Protein AF-A0A420HTZ7-F1 (afdb_monomer)

Secondary structure (DSSP, 8-state):
--GGG---GGGS-------------------------------------TT--SS------------PPP----PPTT-EEEEEEESSHHHHHHHHHHHHGGGTEEEEEEEEESSS-SS--HHHHHTT-S-PEEEEEEEE-TTTS-HHHHHHHHHHHS--SSTTEETTEESGGG-EEEEESSHHHHHHHHHHHHHHHHHTSTT----EEEE----EEPPGGGTTHHHH-TTS---TT-S---PPP--

Mean predicted aligned error: 13.41 Å

pLDDT: mean 81.76, std 23.65, range [29.77, 98.94]

Nearest PDB structures (foldseek):
  7ot4-assembly1_A  TM=8.986E-01  e=1.376E-20  Escherichia coli
  1ff3-assembly3_C  TM=9.535E-01  e=1.164E-18  Escherichia coli
  1ff3-assembly2_B  TM=9.531E-01  e=3.165E-18  Escherichia coli
  2j89-assembly1_A  TM=8.781E-01  e=3.133E-19  Populus trichocarpa
  2gt3-assembly1_A  TM=8.812E-01  e=7.061E-19  Escherichia coli

Foldseek 3Di:
DVPLPDDDPPPPDDDDPDDDDDDDDDDDDDDDDDDDDDDDDDDDDDDDDPDPPPPDDPPPPPPPPPPPPPPDPPQPPQKDKWKWFAADVLLVQVQCCVPPVVQWWPDKFWFWFQFDDPQDASNRVVVLPGRIATMMMTIGRCVRDNLLNVLVQSLQFFDQQDAQDTAVRHHNNRHTEIADADPVSLVSNVVSQVLCCVQPVPVRGPYYYHHTDDIHTYDPCSTNVCVVVVVDDDRPRGDGHDGDDRD

Structure (mmCIF, N/CA/C/O backbone):
data_AF-A0A420HTZ7-F1
#
_entry.id   AF-A0A420HTZ7-F1
#
loop_
_atom_site.group_PDB
_atom_site.id
_atom_site.type_symbol
_atom_site.label_atom_id
_atom_site.label_alt_id
_atom_site.label_comp_id
_atom_site.label_asym_id
_atom_site.label_entity_id
_atom_site.label_seq_id
_atom_site.pdbx_PDB_ins_code
_atom_site.Cartn_x
_atom_site.Cartn_y
_atom_site.Cartn_z
_atom_site.occupancy
_atom_site.B_iso_or_equiv
_atom_site.auth_seq_id
_atom_site.auth_comp_id
_atom_site.auth_asym_id
_atom_site.auth_atom_id
_atom_site.pdbx_PDB_model_num
ATOM 1 N N . MET A 1 1 ? 14.961 9.181 -6.675 1.00 42.50 1 MET A N 1
ATOM 2 C CA . MET A 1 1 ? 15.914 8.908 -7.788 1.00 42.50 1 MET A CA 1
ATOM 3 C C . MET A 1 1 ? 17.030 7.899 -7.454 1.00 42.50 1 MET A C 1
ATOM 5 O O . MET A 1 1 ? 17.604 7.361 -8.390 1.00 42.50 1 MET A O 1
ATOM 9 N N . ARG A 1 2 ? 17.362 7.606 -6.177 1.00 50.12 2 ARG A N 1
ATOM 10 C CA . ARG A 1 2 ? 18.451 6.657 -5.834 1.00 50.12 2 ARG A CA 1
ATOM 11 C C . ARG A 1 2 ? 18.122 5.171 -6.085 1.00 50.12 2 ARG A C 1
ATOM 13 O O . ARG A 1 2 ? 19.035 4.431 -6.428 1.00 50.12 2 ARG A O 1
ATOM 20 N N . LEU A 1 3 ? 16.859 4.748 -5.974 1.00 59.38 3 LEU A N 1
ATOM 21 C CA . LEU A 1 3 ? 16.460 3.330 -6.098 1.00 59.38 3 LEU A CA 1
ATOM 22 C C . LEU A 1 3 ? 16.369 2.815 -7.533 1.00 59.38 3 LEU A C 1
ATOM 24 O O . LEU A 1 3 ? 16.742 1.681 -7.819 1.00 59.38 3 LEU A O 1
ATOM 28 N N . CYS A 1 4 ? 15.993 3.695 -8.456 1.00 63.53 4 CYS A N 1
ATOM 29 C CA . CYS A 1 4 ? 15.747 3.380 -9.863 1.00 63.53 4 CYS A CA 1
ATOM 30 C C . CYS A 1 4 ? 16.985 2.958 -10.678 1.00 63.53 4 CYS A C 1
ATOM 32 O O . CYS A 1 4 ? 16.879 2.704 -11.876 1.00 63.53 4 CYS A O 1
ATOM 34 N N . ASN A 1 5 ? 18.160 2.892 -10.043 1.00 56.97 5 ASN A N 1
ATOM 35 C CA . ASN A 1 5 ? 19.413 2.449 -10.652 1.00 56.97 5 ASN A CA 1
ATOM 36 C C . ASN A 1 5 ? 19.812 1.019 -10.260 1.00 56.97 5 ASN A C 1
ATOM 38 O O . ASN A 1 5 ? 20.862 0.551 -10.706 1.00 56.97 5 ASN A O 1
ATOM 42 N N . ILE A 1 6 ? 19.011 0.320 -9.447 1.00 61.78 6 ILE A N 1
ATOM 43 C CA . ILE A 1 6 ? 19.271 -1.081 -9.106 1.00 61.78 6 ILE A CA 1
ATOM 44 C C . ILE A 1 6 ? 19.035 -1.925 -10.363 1.00 61.78 6 ILE A C 1
ATOM 46 O O . ILE A 1 6 ? 17.909 -2.155 -10.796 1.00 61.78 6 ILE A O 1
ATOM 50 N N . LYS A 1 7 ? 20.140 -2.305 -11.014 1.00 52.25 7 LYS A N 1
ATOM 51 C CA . LYS A 1 7 ? 20.141 -3.215 -12.162 1.00 52.25 7 LYS A CA 1
ATOM 52 C C . LYS A 1 7 ? 19.872 -4.633 -11.674 1.00 52.25 7 LYS A C 1
ATOM 54 O O . LYS A 1 7 ? 20.325 -5.001 -10.594 1.00 52.25 7 LYS A O 1
ATOM 59 N N . ASN A 1 8 ? 19.223 -5.431 -12.522 1.00 54.84 8 ASN A N 1
ATOM 60 C CA . ASN A 1 8 ? 19.102 -6.872 -12.338 1.00 54.84 8 ASN A CA 1
ATOM 61 C C . ASN A 1 8 ? 20.489 -7.468 -11.991 1.00 54.84 8 ASN A C 1
ATOM 63 O O . ASN A 1 8 ? 21.385 -7.419 -12.846 1.00 54.84 8 ASN A O 1
ATOM 67 N N . PRO A 1 9 ? 20.695 -8.014 -10.779 1.00 51.62 9 PRO A N 1
ATOM 68 C CA . PRO A 1 9 ? 21.982 -8.573 -10.370 1.00 51.62 9 PRO A CA 1
ATOM 69 C C . PRO A 1 9 ? 22.398 -9.787 -11.219 1.00 51.62 9 PRO A C 1
ATOM 71 O O . PRO A 1 9 ? 23.581 -10.095 -11.298 1.00 51.62 9 PRO A O 1
ATOM 74 N N . ASN A 1 10 ? 21.465 -10.408 -11.950 1.00 47.38 10 ASN A N 1
ATOM 75 C CA . ASN A 1 10 ? 21.743 -11.505 -12.882 1.00 47.38 10 ASN A CA 1
ATOM 76 C C . ASN A 1 10 ? 22.170 -11.030 -14.289 1.00 47.38 10 ASN A C 1
ATOM 78 O O . ASN A 1 10 ? 22.344 -11.851 -15.185 1.00 47.38 10 ASN A O 1
ATOM 82 N N . SER A 1 11 ? 22.325 -9.718 -14.520 1.00 44.41 11 SER A N 1
ATOM 83 C CA . SER A 1 11 ? 22.719 -9.165 -15.832 1.00 44.41 11 SER A CA 1
ATOM 84 C C . SER A 1 11 ? 24.235 -9.041 -16.050 1.00 44.41 11 SER A C 1
ATOM 86 O O . SER A 1 11 ? 24.669 -8.750 -17.166 1.00 44.41 11 SER A O 1
ATOM 88 N N . SER A 1 12 ? 25.061 -9.288 -15.028 1.00 39.66 12 SER A N 1
ATOM 89 C CA . SER A 1 12 ? 26.508 -9.458 -15.199 1.00 39.66 12 SER A CA 1
ATOM 90 C C . SER A 1 12 ? 26.805 -10.916 -15.535 1.00 39.66 12 SER A C 1
ATOM 92 O O . SER A 1 12 ? 26.722 -11.783 -14.668 1.00 39.66 12 SER A O 1
ATOM 94 N N . GLY A 1 13 ? 27.120 -11.177 -16.806 1.00 49.16 13 GLY A N 1
ATOM 95 C CA . GLY A 1 13 ? 27.400 -12.512 -17.324 1.00 49.16 13 GLY A CA 1
ATOM 96 C C . GLY A 1 13 ? 28.400 -13.294 -16.470 1.00 49.16 13 GLY A C 1
ATOM 97 O O . GLY A 1 13 ? 29.525 -12.851 -16.228 1.00 49.16 13 GLY A O 1
ATOM 98 N N . HIS A 1 14 ? 27.994 -14.493 -16.067 1.00 29.77 14 HIS A N 1
ATOM 99 C CA . HIS A 1 14 ? 28.909 -15.529 -15.615 1.00 29.77 14 HIS A CA 1
ATOM 100 C C . HIS A 1 14 ? 28.517 -16.886 -16.215 1.00 29.77 14 HIS A C 1
ATOM 102 O O . HIS A 1 14 ? 27.372 -17.063 -16.635 1.00 29.77 14 HIS A O 1
ATOM 108 N N . PRO A 1 15 ? 29.506 -17.775 -16.404 1.00 34.16 15 PRO A N 1
ATOM 109 C CA . PRO A 1 15 ? 29.578 -18.674 -17.541 1.00 34.16 15 PRO A CA 1
ATOM 110 C C . PRO A 1 15 ? 28.600 -19.837 -17.422 1.00 34.16 15 PRO A C 1
ATOM 112 O O . PRO A 1 15 ? 28.374 -20.387 -16.347 1.00 34.16 15 PRO A O 1
ATOM 115 N N . THR A 1 16 ? 28.074 -20.237 -18.575 1.00 33.06 16 THR A N 1
ATOM 116 C CA . THR A 1 16 ? 27.375 -21.501 -18.786 1.00 33.06 16 THR A CA 1
ATOM 117 C C . THR A 1 16 ? 28.242 -22.659 -18.299 1.00 33.06 16 THR A C 1
ATOM 119 O O . THR A 1 16 ? 29.260 -22.983 -18.912 1.00 33.06 16 THR A O 1
ATOM 122 N N . ILE A 1 17 ? 27.835 -23.290 -17.200 1.00 35.12 17 ILE A N 1
ATOM 123 C CA . ILE A 1 17 ? 28.301 -24.626 -16.839 1.00 35.12 17 ILE A CA 1
ATOM 124 C C . ILE A 1 17 ? 27.394 -25.597 -17.593 1.00 35.12 17 ILE A C 1
ATOM 126 O O . ILE A 1 17 ? 26.271 -25.869 -17.172 1.00 35.12 17 ILE A O 1
ATOM 130 N N . GLU A 1 18 ? 27.869 -26.073 -18.741 1.00 35.97 18 GLU A N 1
ATOM 131 C CA . GLU A 1 18 ? 27.265 -27.218 -19.417 1.00 35.97 18 GLU A CA 1
ATOM 132 C C . GLU A 1 18 ? 27.645 -28.518 -18.691 1.00 35.97 18 GLU A C 1
ATOM 134 O O . GLU A 1 18 ? 28.829 -28.739 -18.414 1.00 35.97 18 GLU A O 1
ATOM 139 N N . PRO A 1 19 ? 26.690 -29.420 -18.412 1.00 35.31 19 PRO A N 1
ATOM 140 C CA . PRO A 1 19 ? 27.016 -30.777 -18.018 1.00 35.31 19 PRO A CA 1
ATOM 141 C C . PRO A 1 19 ? 27.392 -31.601 -19.257 1.00 35.31 19 PRO A C 1
ATOM 143 O O . PRO A 1 19 ? 26.564 -31.936 -20.104 1.00 35.31 19 PRO A O 1
ATOM 146 N N . SER A 1 20 ? 28.669 -31.962 -19.326 1.00 34.28 20 SER A N 1
ATOM 147 C CA . SER A 1 20 ? 29.239 -32.909 -20.275 1.00 34.28 20 SER A CA 1
ATOM 148 C C . SER A 1 20 ? 28.738 -34.332 -20.002 1.00 34.28 20 SER A C 1
ATOM 150 O O . SER A 1 20 ? 29.296 -35.067 -19.189 1.00 34.28 20 SER A O 1
ATOM 152 N N . PHE A 1 21 ? 27.709 -34.769 -20.729 1.00 35.31 21 PHE A N 1
ATOM 153 C CA . PHE A 1 21 ? 27.368 -36.189 -20.823 1.00 35.31 21 PHE A CA 1
ATOM 154 C C . PHE A 1 21 ? 27.976 -36.797 -22.085 1.00 35.31 21 PHE A C 1
ATOM 156 O O . PHE A 1 21 ? 27.477 -36.667 -23.199 1.00 35.31 21 PHE A O 1
ATOM 163 N N . THR A 1 22 ? 29.093 -37.489 -21.876 1.00 35.78 22 THR A N 1
ATOM 164 C CA . THR A 1 22 ? 29.657 -38.440 -22.831 1.00 35.78 22 THR A CA 1
ATOM 165 C C . THR A 1 22 ? 28.913 -39.759 -22.668 1.00 35.78 22 THR A C 1
ATOM 167 O O . THR A 1 22 ? 28.977 -40.361 -21.601 1.00 35.78 22 THR A O 1
ATOM 170 N N . THR A 1 23 ? 28.257 -40.262 -23.710 1.00 38.03 23 THR A N 1
ATOM 171 C CA . THR A 1 23 ? 28.217 -41.710 -23.957 1.00 38.03 23 THR A CA 1
ATOM 172 C C . THR A 1 23 ? 27.884 -42.010 -25.411 1.00 38.03 23 THR A C 1
ATOM 174 O O . THR A 1 23 ? 26.902 -41.571 -25.994 1.00 38.03 23 THR A O 1
ATOM 177 N N . ARG A 1 24 ? 28.812 -42.767 -25.978 1.00 37.22 24 ARG A N 1
ATOM 178 C CA . ARG A 1 24 ? 28.896 -43.312 -27.320 1.00 37.22 24 ARG A CA 1
ATOM 179 C C . ARG A 1 24 ? 28.034 -44.571 -27.376 1.00 37.22 24 ARG A C 1
ATOM 181 O O . ARG A 1 24 ? 28.309 -45.505 -26.629 1.00 37.22 24 ARG A O 1
ATOM 188 N N . SER A 1 25 ? 27.095 -44.659 -28.309 1.00 38.69 25 SER A N 1
ATOM 189 C CA . SER A 1 25 ? 26.607 -45.954 -28.783 1.00 38.69 25 SER A CA 1
ATOM 190 C C . SER A 1 25 ? 26.524 -45.951 -30.307 1.00 38.69 25 SER A C 1
ATOM 192 O O .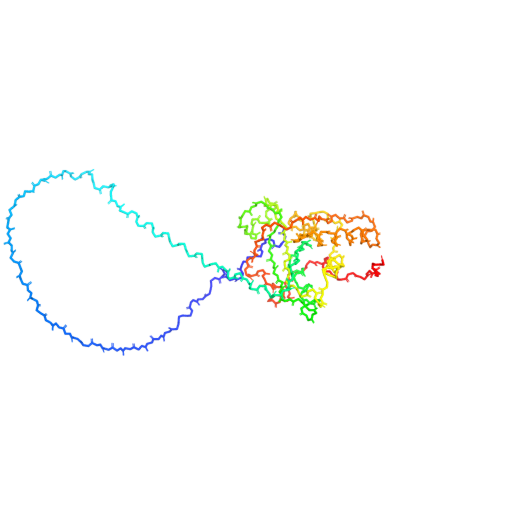 SER A 1 25 ? 25.854 -45.143 -30.940 1.00 38.69 25 SER A O 1
ATOM 194 N N . LYS A 1 26 ? 27.319 -46.856 -30.885 1.00 39.69 26 LYS A N 1
ATOM 195 C CA . LYS A 1 26 ? 27.213 -47.326 -32.263 1.00 39.69 26 LYS A CA 1
ATOM 196 C C . LYS A 1 26 ? 25.826 -47.932 -32.450 1.00 39.69 26 LYS A C 1
ATOM 198 O O . LYS A 1 26 ? 25.440 -48.758 -31.628 1.00 39.69 26 LYS A O 1
ATOM 203 N N . PHE A 1 27 ? 25.165 -47.631 -33.560 1.00 38.09 27 PHE A N 1
ATOM 204 C CA . PHE A 1 27 ? 24.262 -48.597 -34.169 1.00 38.09 27 PHE A CA 1
ATOM 205 C C . PHE A 1 27 ? 24.566 -48.708 -35.656 1.00 38.09 27 PHE A C 1
ATOM 207 O O . PHE A 1 27 ? 24.712 -47.717 -36.371 1.00 38.09 27 PHE A O 1
ATOM 214 N N . GLU A 1 28 ? 24.789 -49.953 -36.045 1.00 36.41 28 GLU A N 1
ATOM 215 C CA . GLU A 1 28 ? 25.211 -50.404 -37.354 1.00 36.41 28 GLU A CA 1
ATOM 216 C C . GLU A 1 28 ? 24.052 -50.361 -38.362 1.00 36.41 28 GLU A C 1
ATOM 218 O O . GLU A 1 28 ? 22.894 -50.576 -38.017 1.00 36.41 28 GLU A O 1
ATOM 223 N N . SER A 1 29 ? 24.431 -50.043 -39.603 1.00 37.19 29 SER A N 1
ATOM 224 C CA . SER A 1 29 ? 23.976 -50.584 -40.893 1.00 37.19 29 SER A CA 1
ATOM 225 C C . SER A 1 29 ? 22.589 -51.230 -40.997 1.00 37.19 29 SER A C 1
ATOM 227 O O . SER A 1 29 ? 22.343 -52.209 -40.317 1.00 37.19 29 SER A O 1
ATOM 229 N N . PHE A 1 30 ? 21.801 -50.831 -42.004 1.00 35.38 30 PHE A N 1
ATOM 230 C CA . PHE A 1 30 ? 21.172 -51.744 -42.979 1.00 35.38 30 PHE A CA 1
ATOM 231 C C . PHE A 1 30 ? 20.652 -50.925 -44.183 1.00 35.38 30 PHE A C 1
ATOM 233 O O . PHE A 1 30 ? 19.782 -50.071 -44.035 1.00 35.38 30 PHE A O 1
ATOM 240 N N . SER A 1 31 ? 21.207 -51.169 -45.376 1.00 44.66 31 SER A N 1
ATOM 241 C CA . SER A 1 31 ? 20.511 -50.954 -46.659 1.00 44.66 31 SER A CA 1
ATOM 242 C C . SER A 1 31 ? 19.674 -52.215 -46.953 1.00 44.66 31 SER A C 1
ATOM 244 O O . SER A 1 31 ? 19.957 -53.247 -46.330 1.00 44.66 31 SER A O 1
ATOM 246 N N . PRO A 1 32 ? 18.659 -52.197 -47.849 1.00 46.69 32 PRO A N 1
ATOM 247 C CA . PRO A 1 32 ? 18.974 -52.224 -49.285 1.00 46.69 32 PRO A CA 1
ATOM 248 C C . PRO A 1 32 ? 17.908 -51.661 -50.264 1.00 46.69 32 PRO A C 1
ATOM 250 O O . PRO A 1 32 ? 16.758 -51.420 -49.917 1.00 46.69 32 PRO A O 1
ATOM 253 N N . SER A 1 33 ? 18.348 -51.552 -51.525 1.00 35.44 33 SER A N 1
ATOM 254 C CA . SER A 1 33 ? 17.597 -51.701 -52.791 1.00 35.44 33 SER A CA 1
ATOM 255 C C . SER A 1 33 ? 16.509 -50.675 -53.138 1.00 35.44 33 SER A C 1
ATOM 257 O O . SER A 1 33 ? 15.428 -50.651 -52.568 1.00 35.44 33 SER A O 1
ATOM 259 N N . PHE A 1 34 ? 16.780 -49.752 -54.067 1.00 39.72 34 PHE A N 1
ATOM 260 C CA . PHE A 1 34 ? 16.636 -49.924 -55.529 1.00 39.72 34 PHE A CA 1
ATOM 261 C C . PHE A 1 34 ? 15.252 -50.422 -55.964 1.00 39.72 34 PHE A C 1
ATOM 263 O O . PHE A 1 34 ? 15.029 -51.622 -56.083 1.00 39.72 34 PHE A O 1
ATOM 270 N N . LEU A 1 35 ? 14.379 -49.478 -56.329 1.00 39.28 35 LEU A N 1
ATOM 271 C CA . LEU A 1 35 ? 13.410 -49.676 -57.401 1.00 39.28 35 LEU A CA 1
ATOM 272 C C . LEU A 1 35 ? 13.446 -48.471 -58.340 1.00 39.28 35 LEU A C 1
ATOM 274 O O . LEU A 1 35 ? 13.313 -47.313 -57.952 1.00 39.28 35 LEU A O 1
ATOM 278 N N . GLN A 1 36 ? 13.714 -48.817 -59.587 1.00 42.06 36 GLN A N 1
ATOM 279 C CA . GLN A 1 36 ? 13.929 -47.985 -60.750 1.00 42.06 36 GLN A CA 1
ATOM 280 C C . GLN A 1 36 ? 12.563 -47.789 -61.408 1.00 42.06 36 GLN A C 1
ATOM 282 O O . GLN A 1 36 ? 11.916 -48.774 -61.760 1.00 42.06 36 GLN A O 1
ATOM 287 N N . ILE A 1 37 ? 12.105 -46.544 -61.554 1.00 42.56 37 ILE A N 1
ATOM 288 C CA . ILE A 1 37 ? 10.948 -46.233 -62.397 1.00 42.56 37 ILE A CA 1
ATOM 289 C C . ILE A 1 37 ? 11.397 -45.282 -63.500 1.00 42.56 37 ILE A C 1
ATOM 291 O O . ILE A 1 37 ? 12.038 -44.257 -63.281 1.00 42.56 37 ILE A O 1
ATOM 295 N N . SER A 1 38 ? 11.084 -45.759 -64.693 1.00 42.16 38 SER A N 1
ATOM 296 C CA . SER A 1 38 ? 11.344 -45.296 -66.042 1.00 42.16 38 SER A CA 1
ATOM 297 C C . SER A 1 38 ? 11.067 -43.819 -66.304 1.00 42.16 38 SER A C 1
ATOM 299 O O . SER A 1 38 ? 10.005 -43.292 -65.974 1.00 42.16 38 SER A O 1
ATOM 301 N N . LEU A 1 39 ? 12.021 -43.227 -67.022 1.00 39.19 39 LEU A N 1
ATOM 302 C CA . LEU A 1 39 ? 11.902 -42.005 -67.806 1.00 39.19 39 LEU A CA 1
ATOM 303 C C . LEU A 1 39 ? 10.795 -42.147 -68.857 1.00 39.19 39 LEU A C 1
ATOM 305 O O . LEU A 1 39 ? 10.776 -43.123 -69.608 1.00 39.19 39 LEU A O 1
ATOM 309 N N . LEU A 1 40 ? 9.944 -41.129 -68.956 1.00 46.3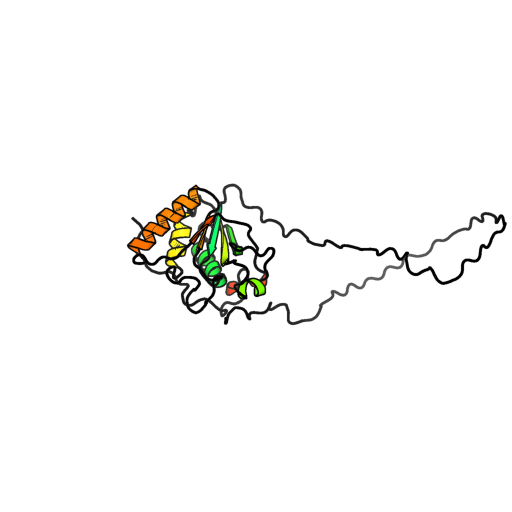8 40 LEU A N 1
ATOM 310 C CA . LEU A 1 40 ? 9.361 -40.722 -70.226 1.00 46.38 40 LEU A CA 1
ATOM 311 C C . LEU A 1 40 ? 9.592 -39.223 -70.391 1.00 46.38 40 LEU A C 1
ATOM 313 O O . LEU A 1 40 ? 9.172 -38.406 -69.571 1.00 46.38 40 LEU A O 1
ATOM 317 N N . ASP A 1 41 ? 10.330 -38.928 -71.453 1.00 40.22 41 ASP A N 1
ATOM 318 C CA . ASP A 1 41 ? 10.594 -37.620 -72.016 1.00 40.22 41 ASP A CA 1
ATOM 319 C C . ASP A 1 41 ? 9.296 -36.909 -72.430 1.00 40.22 41 ASP A C 1
ATOM 321 O O . ASP A 1 41 ? 8.330 -37.544 -72.852 1.00 40.22 41 ASP A O 1
ATOM 325 N N . ILE A 1 42 ? 9.323 -35.575 -72.411 1.00 46.53 42 ILE A N 1
ATOM 326 C CA . ILE A 1 42 ? 9.237 -34.718 -73.611 1.00 46.53 42 ILE A CA 1
ATOM 327 C C . ILE A 1 42 ? 8.916 -33.283 -73.162 1.00 46.53 42 ILE A C 1
ATOM 329 O O . ILE A 1 42 ? 7.835 -32.962 -72.682 1.00 46.53 42 ILE A O 1
ATOM 333 N N . SER A 1 43 ? 9.918 -32.430 -73.369 1.00 40.34 43 SER A N 1
ATOM 334 C CA . SER A 1 43 ? 9.812 -31.102 -73.975 1.00 40.34 43 SER A CA 1
ATOM 335 C C . SER A 1 43 ? 8.745 -30.136 -73.458 1.00 40.34 43 SER A C 1
ATOM 337 O O . SER A 1 43 ? 7.595 -30.171 -73.877 1.00 40.34 43 SER A O 1
ATOM 339 N N . THR A 1 44 ? 9.190 -29.116 -72.723 1.00 47.31 44 THR A N 1
ATOM 340 C CA . THR A 1 44 ? 9.160 -27.718 -73.204 1.00 47.31 44 THR A CA 1
ATOM 341 C C . THR A 1 44 ? 9.854 -26.801 -72.192 1.00 47.31 44 THR A C 1
ATOM 343 O O . THR A 1 44 ? 9.329 -26.472 -71.134 1.00 47.31 44 THR A O 1
ATOM 346 N N . ILE A 1 45 ? 11.078 -26.388 -72.532 1.00 50.41 45 ILE A N 1
ATOM 347 C CA . ILE A 1 45 ? 11.809 -25.319 -71.846 1.00 50.41 45 ILE A CA 1
ATOM 348 C C . ILE A 1 45 ? 11.238 -23.998 -72.362 1.00 50.41 45 ILE A C 1
ATOM 350 O O . ILE A 1 45 ? 11.606 -23.534 -73.439 1.00 50.41 45 ILE A O 1
ATOM 354 N N . THR A 1 46 ? 10.338 -23.379 -71.605 1.00 50.78 46 THR A N 1
ATOM 355 C CA . THR A 1 46 ? 10.067 -21.946 -71.748 1.00 50.78 46 THR A CA 1
ATOM 356 C C . THR A 1 46 ? 11.056 -21.186 -70.880 1.00 50.78 46 THR A C 1
ATOM 358 O O . THR A 1 46 ? 10.946 -21.156 -69.655 1.00 50.78 46 THR A O 1
ATOM 361 N N . MET A 1 47 ? 12.052 -20.598 -71.541 1.00 54.62 47 MET A N 1
ATOM 362 C CA . MET A 1 47 ? 12.959 -19.624 -70.951 1.00 54.62 47 MET A CA 1
ATOM 3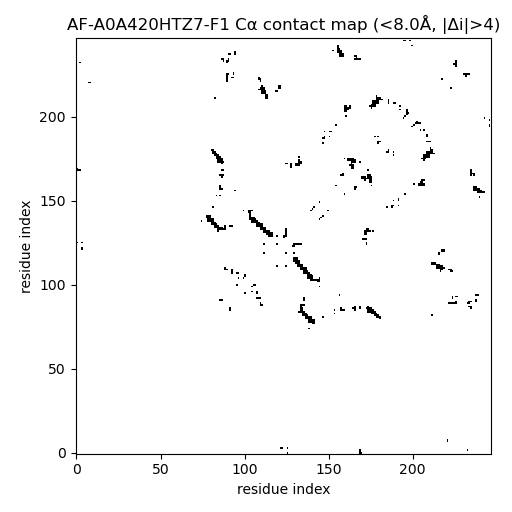63 C C . MET A 1 47 ? 12.170 -18.415 -70.445 1.00 54.62 47 MET A C 1
ATOM 365 O O . MET A 1 47 ? 11.496 -17.743 -71.224 1.00 54.62 47 MET A O 1
ATOM 369 N N . LEU A 1 48 ? 12.295 -18.118 -69.152 1.00 51.38 48 LEU A N 1
ATOM 370 C CA . LEU A 1 48 ? 11.896 -16.836 -68.583 1.00 51.38 48 LEU A CA 1
ATOM 371 C C . LEU A 1 48 ? 13.160 -16.048 -68.197 1.00 51.38 48 LEU A C 1
ATOM 373 O O . LEU A 1 48 ? 14.068 -16.619 -67.588 1.00 51.38 48 LEU A O 1
ATOM 377 N N . PRO A 1 49 ? 13.252 -14.756 -68.560 1.00 52.00 49 PRO A N 1
ATOM 378 C CA . PRO A 1 49 ? 14.413 -13.919 -68.275 1.00 52.00 49 PRO A CA 1
ATOM 379 C C . PRO A 1 49 ? 14.594 -13.676 -66.767 1.00 52.00 49 PRO A C 1
ATOM 381 O O . PRO A 1 49 ? 13.642 -13.413 -66.031 1.00 52.00 49 PRO A O 1
ATOM 384 N N . GLY A 1 50 ? 15.849 -13.754 -66.313 1.00 55.44 50 GLY A N 1
ATOM 385 C CA . GLY A 1 50 ? 16.272 -13.684 -64.912 1.00 55.44 50 GLY A CA 1
ATOM 386 C C . GLY A 1 50 ? 16.200 -12.291 -64.282 1.00 55.44 50 GLY A C 1
ATOM 387 O O . GLY A 1 50 ? 17.228 -11.744 -63.895 1.00 55.44 50 GLY A O 1
ATOM 388 N N . PHE A 1 51 ? 14.996 -11.727 -64.149 1.00 58.66 51 PHE A N 1
ATOM 389 C CA . PHE A 1 51 ? 14.798 -10.472 -63.408 1.00 58.66 51 PHE A CA 1
ATOM 390 C C . PHE A 1 51 ? 13.541 -10.418 -62.515 1.00 58.66 51 PHE A C 1
ATOM 392 O O . PHE A 1 51 ? 13.227 -9.372 -61.961 1.00 58.66 51 PHE A O 1
ATOM 399 N N . VAL A 1 52 ? 12.831 -11.533 -62.288 1.00 53.84 52 VAL A N 1
ATOM 400 C CA . VAL A 1 52 ? 11.679 -11.561 -61.353 1.00 53.84 52 VAL A CA 1
ATOM 401 C C . VAL A 1 52 ? 11.714 -12.789 -60.432 1.00 53.84 52 VAL A C 1
ATOM 403 O O . VAL A 1 52 ? 10.757 -13.545 -60.328 1.00 53.84 52 VAL A O 1
ATOM 406 N N . GLN A 1 53 ? 12.837 -13.010 -59.741 1.00 45.28 53 GLN A N 1
ATOM 407 C CA . GLN A 1 53 ? 12.959 -14.038 -58.686 1.00 45.28 53 GLN A CA 1
ATOM 408 C C . GLN A 1 53 ? 13.284 -13.452 -57.301 1.00 45.28 53 GLN A C 1
ATOM 410 O O . GLN A 1 53 ? 13.924 -14.093 -56.473 1.00 45.28 53 GLN A O 1
ATOM 415 N N . GLN A 1 54 ? 12.806 -12.239 -57.010 1.00 54.97 54 GLN A N 1
ATOM 416 C CA . GLN A 1 54 ? 12.994 -11.603 -55.698 1.00 54.97 54 GLN A CA 1
ATOM 417 C C . GLN A 1 54 ? 11.697 -11.256 -54.956 1.00 54.97 54 GLN A C 1
ATOM 419 O O . GLN A 1 54 ? 11.721 -10.438 -54.045 1.00 54.97 54 GLN A O 1
ATOM 424 N N . LEU A 1 55 ? 10.569 -11.896 -55.289 1.00 54.94 55 LEU A N 1
ATOM 425 C CA . LEU A 1 55 ? 9.279 -11.603 -54.642 1.00 54.94 55 LEU A CA 1
ATOM 426 C C . LEU A 1 55 ? 8.464 -12.826 -54.202 1.00 54.94 55 LEU A C 1
ATOM 428 O O . LEU A 1 55 ? 7.280 -12.697 -53.931 1.00 54.94 55 LEU A O 1
ATOM 432 N N . LEU A 1 56 ? 9.091 -13.996 -54.058 1.00 53.31 56 LEU A N 1
ATOM 433 C CA . LEU A 1 56 ? 8.474 -15.159 -53.404 1.00 53.31 56 LEU A CA 1
ATOM 434 C C . LEU A 1 56 ? 9.510 -15.909 -52.557 1.00 53.31 56 LEU A C 1
ATOM 436 O O . LEU A 1 56 ? 9.828 -17.070 -52.795 1.00 53.31 56 LEU A O 1
ATOM 440 N N . ARG A 1 57 ? 10.065 -15.226 -51.550 1.00 48.09 57 ARG A N 1
ATOM 441 C CA . ARG A 1 57 ? 10.590 -15.919 -50.369 1.00 48.09 57 ARG A CA 1
ATOM 442 C C . ARG A 1 57 ? 9.414 -16.099 -49.409 1.00 48.09 57 ARG A C 1
ATOM 444 O O . ARG A 1 57 ? 8.845 -15.080 -49.016 1.00 48.09 57 ARG A O 1
ATOM 451 N N . PRO A 1 58 ? 9.040 -17.326 -49.007 1.00 45.09 58 PRO A N 1
ATOM 452 C CA . PRO A 1 58 ? 8.156 -17.472 -47.867 1.00 45.09 58 PRO A CA 1
ATOM 453 C C . PRO A 1 58 ? 8.936 -16.930 -46.671 1.00 45.09 58 PRO A C 1
ATOM 455 O O . PRO A 1 58 ? 9.961 -17.484 -46.274 1.00 45.09 58 PRO A O 1
ATOM 458 N N . ILE A 1 59 ? 8.503 -15.791 -46.138 1.00 56.78 59 ILE A N 1
ATOM 459 C CA . ILE A 1 59 ? 8.927 -15.375 -44.809 1.00 56.78 59 ILE A CA 1
ATOM 460 C C . ILE A 1 59 ? 8.285 -16.407 -43.890 1.00 56.78 59 ILE A C 1
ATOM 462 O O . ILE A 1 59 ? 7.108 -16.305 -43.555 1.00 56.78 59 ILE A O 1
ATOM 466 N N . SER A 1 60 ? 9.034 -17.451 -43.542 1.00 51.56 60 SER A N 1
ATOM 467 C CA . SER A 1 60 ? 8.714 -18.291 -42.398 1.00 51.56 60 SER A CA 1
ATOM 468 C C . SER A 1 60 ? 8.815 -17.401 -41.165 1.00 51.56 60 SER A C 1
ATOM 470 O O . SER A 1 60 ? 9.847 -17.326 -40.505 1.00 51.56 60 SER A O 1
ATOM 472 N N . ALA A 1 61 ? 7.744 -16.660 -40.894 1.00 57.03 61 ALA A N 1
ATOM 473 C CA . ALA A 1 61 ? 7.526 -16.006 -39.626 1.00 57.03 61 ALA A CA 1
ATOM 474 C C . ALA A 1 61 ? 7.208 -17.112 -38.619 1.00 57.03 61 ALA A C 1
ATOM 476 O O . ALA A 1 61 ? 6.052 -17.393 -38.312 1.00 57.03 61 ALA A O 1
ATOM 477 N N . SER A 1 62 ? 8.252 -17.773 -38.124 1.00 52.84 62 SER A N 1
ATOM 478 C CA . SER A 1 62 ? 8.178 -18.466 -36.846 1.00 52.84 62 SER A CA 1
ATOM 479 C C . SER A 1 62 ? 8.029 -17.395 -35.773 1.00 52.84 62 SER A C 1
ATOM 481 O O . SER A 1 62 ? 8.993 -16.972 -35.141 1.00 52.84 62 SER A O 1
ATOM 483 N N . PHE A 1 63 ? 6.796 -16.924 -35.594 1.00 51.84 63 PHE A N 1
ATOM 484 C CA . PHE A 1 63 ? 6.364 -16.339 -34.339 1.00 51.84 63 PHE A CA 1
ATOM 485 C C . PHE A 1 63 ? 6.442 -17.452 -33.295 1.00 51.84 63 PHE A C 1
ATOM 487 O O . PHE A 1 63 ? 5.488 -18.188 -33.067 1.00 51.84 63 PHE A O 1
ATOM 494 N N . CYS A 1 64 ? 7.608 -17.609 -32.674 1.00 47.06 64 CYS A N 1
ATOM 495 C CA . CYS A 1 64 ? 7.694 -18.295 -31.398 1.00 47.06 64 CYS A CA 1
ATOM 496 C C . CYS A 1 64 ? 7.076 -17.362 -30.355 1.00 47.06 64 CYS A C 1
ATOM 498 O O . CYS A 1 64 ? 7.774 -16.593 -29.698 1.00 47.06 64 CYS A O 1
ATOM 500 N N . THR A 1 65 ? 5.752 -17.410 -30.208 1.00 47.56 65 THR A N 1
ATOM 501 C CA . THR A 1 65 ? 5.071 -16.948 -28.997 1.00 47.56 65 THR A CA 1
ATOM 502 C C . THR A 1 65 ? 5.432 -17.908 -27.868 1.00 47.56 65 THR A C 1
ATOM 504 O O . THR A 1 65 ? 4.664 -18.788 -27.497 1.00 47.56 65 THR A O 1
ATOM 507 N N . GLY A 1 66 ? 6.650 -17.770 -27.356 1.00 47.84 66 GLY A N 1
ATOM 508 C CA . GLY A 1 66 ? 7.112 -18.416 -26.137 1.00 47.84 66 GLY A CA 1
ATOM 509 C C . GLY A 1 66 ? 6.810 -17.539 -24.930 1.00 47.84 66 GLY A C 1
ATOM 510 O O . GLY A 1 66 ? 7.720 -17.209 -24.183 1.00 47.84 66 GLY A O 1
ATOM 511 N N . VAL A 1 67 ? 5.555 -17.117 -24.762 1.00 46.25 67 VAL A N 1
ATOM 512 C CA . VAL A 1 67 ? 5.091 -16.628 -23.461 1.00 46.25 67 VAL A CA 1
ATOM 513 C C . VAL A 1 67 ? 4.528 -17.852 -22.764 1.00 46.25 67 VAL A C 1
ATOM 515 O O . VAL A 1 67 ? 3.373 -18.220 -22.964 1.00 46.25 67 VAL A O 1
ATOM 518 N N . THR A 1 68 ? 5.365 -18.542 -21.994 1.00 42.97 68 THR A N 1
ATOM 519 C CA . THR A 1 68 ? 4.840 -19.434 -20.962 1.00 42.97 68 THR A CA 1
ATOM 520 C C . THR A 1 68 ? 4.014 -18.554 -20.029 1.00 42.97 68 THR A C 1
ATOM 522 O O . THR A 1 68 ? 4.589 -17.615 -19.471 1.00 42.97 68 THR A O 1
ATOM 525 N N . PRO A 1 69 ? 2.696 -18.775 -19.873 1.00 45.50 69 PRO A N 1
ATOM 526 C CA . PRO A 1 69 ? 1.954 -18.056 -18.857 1.00 45.50 69 PRO A CA 1
ATOM 527 C C . PRO A 1 69 ? 2.637 -18.372 -17.529 1.00 45.50 69 PRO A C 1
ATOM 529 O O . PRO A 1 69 ? 2.749 -19.540 -17.149 1.00 45.50 69 PRO A O 1
ATOM 532 N N . ILE A 1 70 ? 3.170 -17.338 -16.874 1.00 52.66 70 ILE A N 1
ATOM 533 C CA . ILE A 1 70 ? 3.629 -17.432 -15.491 1.00 52.66 70 ILE A CA 1
ATOM 534 C C . ILE A 1 70 ? 2.441 -18.018 -14.742 1.00 52.66 70 ILE A C 1
ATOM 536 O O . ILE A 1 70 ? 1.347 -17.454 -14.795 1.00 52.66 70 ILE A O 1
ATOM 540 N N . ALA A 1 71 ? 2.624 -19.211 -14.176 1.00 47.00 71 ALA A N 1
ATOM 541 C CA . ALA A 1 71 ? 1.550 -19.949 -13.540 1.00 47.00 71 ALA A CA 1
ATOM 542 C C . ALA A 1 71 ? 0.846 -19.017 -12.550 1.00 47.00 71 ALA A C 1
ATOM 544 O O . ALA A 1 71 ? 1.460 -18.563 -11.582 1.00 47.00 71 ALA A O 1
ATOM 545 N N . ALA A 1 72 ? -0.421 -18.697 -12.826 1.00 55.47 72 ALA A N 1
ATOM 546 C CA . ALA A 1 72 ? -1.263 -17.998 -11.877 1.00 55.47 72 ALA A CA 1
ATOM 547 C C . ALA A 1 72 ? -1.234 -18.827 -10.591 1.00 55.47 72 ALA A C 1
ATOM 549 O O . ALA A 1 72 ? -1.626 -19.997 -10.602 1.00 55.47 72 ALA A O 1
ATOM 550 N N . ILE A 1 73 ? -0.684 -18.258 -9.517 1.00 59.84 73 ILE A N 1
ATOM 551 C CA . ILE A 1 73 ? -0.649 -18.920 -8.215 1.00 59.84 73 ILE A CA 1
ATOM 552 C C . ILE A 1 73 ? -2.085 -19.323 -7.889 1.00 59.84 73 ILE A C 1
ATOM 554 O O . ILE A 1 73 ? -2.990 -18.487 -7.902 1.00 59.84 73 ILE A O 1
ATOM 558 N N . SER A 1 74 ? -2.299 -20.611 -7.629 1.00 75.31 74 SER A N 1
ATOM 559 C CA . SER A 1 74 ? -3.587 -21.105 -7.161 1.00 75.31 74 SER A CA 1
ATOM 560 C C . SER A 1 74 ? -3.840 -20.512 -5.778 1.00 75.31 74 SER A C 1
ATOM 562 O O . SER A 1 74 ? -3.242 -20.948 -4.793 1.00 75.31 74 SER A O 1
ATOM 564 N N . ILE A 1 75 ? -4.682 -19.482 -5.715 1.00 83.88 75 ILE A N 1
ATOM 565 C CA . ILE A 1 75 ? -5.129 -18.887 -4.456 1.00 83.88 75 ILE A CA 1
ATOM 566 C C . ILE A 1 75 ? -5.903 -19.974 -3.690 1.00 83.88 75 ILE A C 1
ATOM 568 O O . ILE A 1 75 ? -6.837 -20.540 -4.266 1.00 83.88 75 ILE A O 1
ATOM 572 N N . PRO A 1 76 ? -5.522 -20.307 -2.440 1.00 91.19 76 PRO A N 1
ATOM 573 C CA . PRO A 1 76 ? -6.243 -21.299 -1.648 1.00 91.19 76 PRO A CA 1
ATOM 574 C C . PRO A 1 76 ? -7.727 -20.943 -1.510 1.00 91.19 76 PRO A C 1
ATOM 576 O O . PRO A 1 76 ? -8.091 -19.767 -1.456 1.00 91.19 76 PRO A O 1
ATOM 579 N N . GLU A 1 77 ? -8.595 -21.951 -1.432 1.00 92.19 77 GLU A N 1
ATOM 580 C CA . GLU A 1 77 ? -10.033 -21.722 -1.271 1.00 92.19 77 GLU A CA 1
ATOM 581 C C . GLU A 1 77 ? -10.325 -20.928 0.012 1.00 92.19 77 GLU A C 1
ATOM 583 O O . GLU A 1 77 ? -9.826 -21.248 1.091 1.00 92.19 77 GLU A O 1
ATOM 588 N N . GLY A 1 78 ? -11.130 -19.871 -0.111 1.00 93.06 78 GLY A N 1
ATOM 589 C CA . GLY A 1 78 ? -11.466 -18.973 0.996 1.00 93.06 78 GLY A CA 1
ATOM 590 C C . GLY A 1 78 ? -10.401 -17.921 1.328 1.00 93.06 78 GLY A C 1
ATOM 591 O O . GLY A 1 78 ? -10.673 -17.054 2.156 1.00 93.06 78 GLY A O 1
ATOM 592 N N . ALA A 1 79 ? -9.229 -17.948 0.684 1.00 96.94 79 ALA A N 1
ATOM 593 C CA . ALA A 1 79 ? -8.238 -16.889 0.827 1.00 96.94 79 ALA A CA 1
ATOM 594 C C . ALA A 1 79 ? -8.678 -15.603 0.109 1.00 96.94 79 ALA A C 1
ATOM 596 O O . ALA A 1 79 ? -9.382 -15.633 -0.903 1.00 96.94 79 ALA A O 1
ATOM 597 N N . GLN A 1 80 ? -8.222 -14.464 0.622 1.00 97.69 80 GLN A N 1
ATOM 598 C CA . GLN A 1 80 ? -8.502 -13.140 0.074 1.00 97.69 80 GLN A CA 1
ATOM 599 C C . GLN A 1 80 ? -7.218 -12.443 -0.374 1.00 97.69 80 GLN A C 1
ATOM 601 O O . GLN A 1 80 ? -6.126 -12.735 0.119 1.00 97.69 80 GLN A O 1
ATOM 606 N N . LYS A 1 81 ? -7.359 -11.497 -1.309 1.00 98.19 81 LYS A N 1
ATOM 607 C CA . LYS A 1 81 ? -6.277 -10.602 -1.736 1.00 98.19 81 LYS A CA 1
ATOM 608 C C . LYS A 1 81 ? -6.420 -9.240 -1.079 1.00 98.19 81 LYS A C 1
ATOM 610 O O . LYS A 1 81 ? -7.529 -8.737 -0.973 1.00 98.19 81 LYS A O 1
ATOM 615 N N . ALA A 1 82 ? -5.308 -8.613 -0.721 1.00 98.56 82 ALA A N 1
ATOM 616 C CA . ALA A 1 82 ? -5.258 -7.191 -0.386 1.00 98.56 82 ALA A CA 1
ATOM 617 C C . ALA A 1 82 ? -4.095 -6.530 -1.127 1.00 98.56 82 ALA A C 1
ATOM 619 O O . ALA A 1 82 ? -3.088 -7.182 -1.409 1.00 98.56 82 ALA A O 1
ATOM 620 N N . THR A 1 83 ? -4.230 -5.257 -1.500 1.00 98.88 83 THR A N 1
ATOM 621 C CA . THR A 1 83 ? -3.197 -4.556 -2.271 1.00 98.88 83 THR A CA 1
ATOM 622 C C . THR A 1 83 ? -2.956 -3.151 -1.732 1.00 98.88 83 THR A C 1
ATOM 624 O O . THR A 1 83 ? -3.889 -2.365 -1.579 1.00 98.88 83 THR A O 1
ATOM 627 N N . PHE A 1 84 ? -1.692 -2.850 -1.440 1.00 98.88 84 PHE A N 1
ATOM 628 C CA . PHE A 1 84 ? -1.255 -1.640 -0.746 1.00 98.88 84 PHE A CA 1
ATOM 629 C C . PHE A 1 84 ? -0.056 -1.010 -1.457 1.00 98.88 84 PHE A C 1
ATOM 631 O O . PHE A 1 84 ? 0.878 -1.721 -1.812 1.00 98.88 84 PHE A O 1
ATOM 638 N N . ALA A 1 85 ? -0.036 0.311 -1.601 1.00 98.75 85 ALA A N 1
ATOM 639 C CA . ALA A 1 85 ? 1.123 1.093 -2.024 1.00 98.75 85 ALA A CA 1
ATOM 640 C C . ALA A 1 85 ? 1.527 2.046 -0.900 1.00 98.75 85 ALA A C 1
ATOM 642 O O . ALA A 1 85 ? 0.692 2.772 -0.369 1.00 98.75 85 ALA A O 1
ATOM 643 N N . ALA A 1 86 ? 2.795 2.012 -0.501 1.00 98.50 86 ALA A N 1
ATOM 644 C CA . ALA A 1 86 ? 3.274 2.726 0.684 1.00 98.50 86 ALA A CA 1
ATOM 645 C C . ALA A 1 86 ? 4.722 3.208 0.528 1.00 98.50 86 ALA A C 1
ATOM 647 O O . ALA A 1 86 ? 5.484 3.219 1.495 1.00 98.50 86 ALA A O 1
ATOM 648 N N . GLY A 1 87 ? 5.129 3.568 -0.689 1.00 97.50 87 GLY A N 1
ATOM 649 C CA . GLY A 1 87 ? 6.524 3.845 -1.030 1.00 97.50 87 GLY A CA 1
ATOM 650 C C . GLY A 1 87 ? 7.271 2.605 -1.514 1.00 97.50 87 GLY A C 1
ATOM 651 O O . GLY A 1 87 ? 6.655 1.699 -2.064 1.00 97.50 87 GLY A O 1
ATOM 652 N N . CYS A 1 88 ? 8.594 2.573 -1.305 1.00 97.31 88 CYS A N 1
ATOM 653 C CA . CYS A 1 88 ? 9.468 1.492 -1.777 1.00 97.31 88 CYS A CA 1
ATOM 654 C C . CYS A 1 88 ? 8.943 0.103 -1.380 1.00 97.31 88 CYS A C 1
ATOM 656 O O . CYS A 1 88 ? 8.989 -0.292 -0.211 1.00 97.31 88 CYS A O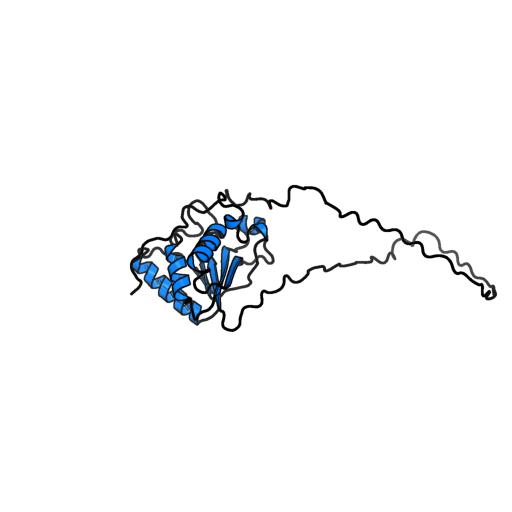 1
ATOM 658 N N . PHE A 1 89 ? 8.479 -0.671 -2.357 1.00 98.25 89 PHE A N 1
ATOM 659 C CA . PHE A 1 89 ? 7.793 -1.939 -2.101 1.00 98.25 89 PHE A CA 1
ATOM 660 C C . PHE A 1 89 ? 8.651 -3.030 -1.427 1.00 98.25 89 PHE A C 1
ATOM 662 O O . PHE A 1 89 ? 8.092 -3.966 -0.859 1.00 98.25 89 PHE A O 1
ATOM 669 N N . TRP A 1 90 ? 9.987 -2.904 -1.398 1.00 98.00 90 TRP A N 1
ATOM 670 C CA . TRP A 1 90 ? 10.873 -3.868 -0.733 1.00 98.00 90 TRP A CA 1
ATOM 671 C C . TRP A 1 90 ? 10.704 -3.835 0.781 1.00 98.00 90 TRP A C 1
ATOM 673 O O . TRP A 1 90 ? 10.582 -4.887 1.408 1.00 98.00 90 TRP A O 1
ATOM 683 N N . GLY A 1 91 ? 10.661 -2.631 1.361 1.00 97.31 91 GLY A N 1
ATOM 684 C CA . GLY A 1 91 ? 10.398 -2.450 2.788 1.00 97.31 91 GLY A CA 1
ATOM 685 C C . GLY A 1 91 ? 8.975 -2.877 3.138 1.00 97.31 91 GLY A C 1
ATOM 686 O O . GLY A 1 91 ? 8.765 -3.600 4.109 1.00 97.31 91 GLY A O 1
ATOM 687 N N . VAL A 1 92 ? 8.005 -2.537 2.284 1.00 98.38 92 VAL A N 1
ATOM 688 C CA . VAL A 1 92 ? 6.598 -2.924 2.465 1.00 98.38 92 VAL A CA 1
ATOM 689 C C . VAL A 1 92 ? 6.444 -4.449 2.497 1.00 98.38 92 VAL A C 1
ATOM 691 O O . VAL A 1 92 ? 5.891 -4.989 3.455 1.00 98.38 92 VAL A O 1
ATOM 694 N N . GLU A 1 93 ? 6.985 -5.167 1.507 1.00 98.62 93 GLU A N 1
ATOM 695 C CA . GLU A 1 93 ? 6.975 -6.635 1.483 1.00 98.62 93 GLU A CA 1
ATOM 696 C C . GLU A 1 93 ? 7.659 -7.219 2.722 1.00 98.62 93 GLU A C 1
ATOM 698 O O . GLU A 1 93 ? 7.103 -8.098 3.384 1.00 98.62 93 GLU A O 1
ATOM 703 N N . HIS A 1 94 ? 8.849 -6.717 3.061 1.00 97.88 94 HIS A N 1
ATOM 704 C CA . HIS A 1 94 ? 9.619 -7.205 4.197 1.00 97.88 94 HIS A CA 1
ATOM 705 C C . HIS A 1 94 ? 8.850 -7.055 5.518 1.00 97.88 94 HIS A C 1
ATOM 707 O O . HIS A 1 94 ? 8.762 -8.006 6.299 1.00 97.88 94 HIS A O 1
ATOM 713 N N . MET A 1 95 ? 8.225 -5.897 5.745 1.00 98.12 95 MET A N 1
ATOM 714 C CA . MET A 1 95 ? 7.437 -5.627 6.945 1.00 98.12 95 MET A CA 1
ATOM 715 C C . MET A 1 95 ? 6.179 -6.496 7.032 1.00 98.12 95 MET A C 1
ATOM 717 O O . MET A 1 95 ? 5.928 -7.075 8.090 1.00 98.12 95 MET A O 1
ATOM 721 N N . PHE A 1 96 ? 5.421 -6.644 5.939 1.00 98.50 96 PHE A N 1
ATOM 722 C CA . PHE A 1 96 ? 4.229 -7.502 5.920 1.00 98.50 96 PHE A CA 1
ATOM 723 C C . PHE A 1 96 ? 4.576 -8.976 6.126 1.00 98.50 96 PHE A C 1
ATOM 725 O O . PHE A 1 96 ? 3.908 -9.660 6.901 1.00 98.50 96 PHE A O 1
ATOM 732 N N . ARG A 1 97 ? 5.640 -9.475 5.484 1.00 97.94 97 ARG A N 1
ATOM 733 C CA . ARG A 1 97 ? 6.104 -10.851 5.703 1.00 97.94 97 ARG A CA 1
ATOM 734 C C . ARG A 1 97 ? 6.529 -11.057 7.154 1.00 97.94 97 ARG A C 1
ATOM 736 O O . ARG A 1 97 ? 6.114 -12.034 7.768 1.00 97.94 97 ARG A O 1
ATOM 743 N N . ARG A 1 98 ? 7.312 -10.141 7.728 1.00 97.00 98 ARG A N 1
ATOM 744 C CA . ARG A 1 98 ? 7.755 -10.248 9.125 1.00 97.00 98 ARG A CA 1
ATOM 745 C C . ARG A 1 98 ? 6.579 -10.264 10.103 1.00 97.00 98 ARG A C 1
ATOM 747 O O . ARG A 1 98 ? 6.610 -11.024 11.064 1.00 97.00 98 ARG A O 1
ATOM 754 N N . GLU A 1 99 ? 5.561 -9.444 9.856 1.00 97.94 99 GLU A N 1
ATOM 755 C CA . GLU A 1 99 ? 4.414 -9.322 10.755 1.00 97.94 99 GLU A CA 1
ATOM 756 C C . GLU A 1 99 ? 3.408 -10.472 10.604 1.00 97.94 99 GLU A C 1
ATOM 758 O O . GLU A 1 99 ? 2.942 -11.007 11.611 1.00 97.94 99 GLU A O 1
ATOM 763 N N . PHE A 1 100 ? 3.079 -10.871 9.370 1.00 98.06 100 PHE A N 1
ATOM 764 C CA . PHE A 1 100 ? 1.904 -11.705 9.096 1.00 98.06 100 PHE A CA 1
ATOM 765 C C . PHE A 1 100 ? 2.196 -13.099 8.526 1.00 98.06 100 PHE A C 1
ATOM 767 O O . PHE A 1 100 ? 1.288 -13.929 8.529 1.00 98.06 100 PHE A O 1
ATOM 774 N N . MET A 1 101 ? 3.427 -13.417 8.093 1.00 95.00 101 MET A N 1
ATOM 775 C CA . MET A 1 101 ? 3.747 -14.740 7.513 1.00 95.00 101 MET A CA 1
ATOM 776 C C . MET A 1 101 ? 3.373 -15.900 8.442 1.00 95.00 101 MET A C 1
ATOM 778 O O . MET A 1 101 ? 2.815 -16.898 8.006 1.00 95.00 101 MET A O 1
ATOM 782 N N . ALA A 1 102 ? 3.617 -15.751 9.745 1.00 95.69 102 ALA A N 1
ATOM 783 C CA . ALA A 1 102 ? 3.261 -16.755 10.749 1.00 95.69 102 ALA A CA 1
ATOM 784 C C . ALA A 1 102 ? 1.838 -16.584 11.328 1.00 95.69 102 ALA A C 1
ATOM 786 O O . ALA A 1 102 ? 1.481 -17.283 12.272 1.00 95.69 102 ALA A O 1
ATOM 787 N N . LYS A 1 103 ? 1.040 -15.639 10.807 1.00 96.06 103 LYS A N 1
ATOM 788 C CA . LYS A 1 103 ? -0.277 -15.245 11.347 1.00 96.06 103 LYS A CA 1
ATOM 789 C C . LYS A 1 103 ? -1.429 -15.386 10.343 1.00 96.06 103 LYS A C 1
ATOM 791 O O . LYS A 1 103 ? -2.512 -14.881 10.606 1.00 96.06 103 LYS A O 1
ATOM 796 N N . GLY A 1 104 ? -1.209 -16.046 9.204 1.00 95.88 104 GLY A N 1
ATOM 797 C CA . GLY A 1 104 ? -2.254 -16.279 8.196 1.00 95.88 104 GLY A CA 1
ATOM 798 C C . GLY A 1 104 ? -2.000 -15.654 6.825 1.00 95.88 104 GLY A C 1
ATOM 799 O O . GLY A 1 104 ? -2.883 -15.700 5.974 1.00 95.88 104 GLY A O 1
ATOM 800 N N . LEU A 1 105 ? -0.817 -15.084 6.580 1.00 96.88 105 LEU A N 1
ATOM 801 C CA . LEU A 1 105 ? -0.401 -14.685 5.235 1.00 96.88 105 LEU A CA 1
ATOM 802 C C . LEU A 1 105 ? 0.092 -15.911 4.452 1.00 96.88 105 LEU A C 1
ATOM 804 O O . LEU A 1 105 ? 1.025 -16.581 4.889 1.00 96.88 105 LEU A O 1
ATOM 808 N N . TYR A 1 106 ? -0.495 -16.179 3.288 1.00 96.62 106 TYR A N 1
ATOM 809 C CA . TYR A 1 106 ? -0.041 -17.235 2.380 1.00 96.62 106 TYR A CA 1
ATOM 810 C C . TYR A 1 106 ? 1.048 -16.748 1.431 1.00 96.62 106 TYR A C 1
ATOM 812 O O . TYR A 1 106 ? 2.033 -17.449 1.207 1.00 96.62 106 TYR A O 1
ATOM 820 N N . ASP A 1 107 ? 0.878 -15.548 0.874 1.00 95.88 107 ASP A N 1
ATOM 821 C CA . ASP A 1 107 ? 1.850 -14.966 -0.043 1.00 95.88 107 ASP A CA 1
ATOM 822 C C . ASP A 1 107 ? 1.864 -13.434 0.021 1.00 95.88 107 ASP A C 1
ATOM 824 O O . ASP A 1 107 ? 0.932 -12.790 0.504 1.00 95.88 107 ASP A O 1
ATOM 828 N N . ALA A 1 108 ? 2.958 -12.863 -0.466 1.00 97.44 108 ALA A N 1
ATOM 829 C CA . ALA A 1 108 ? 3.216 -11.440 -0.596 1.00 97.44 108 ALA A CA 1
ATOM 830 C C . ALA A 1 108 ? 4.048 -11.235 -1.864 1.00 97.44 108 ALA A C 1
ATOM 832 O O . ALA A 1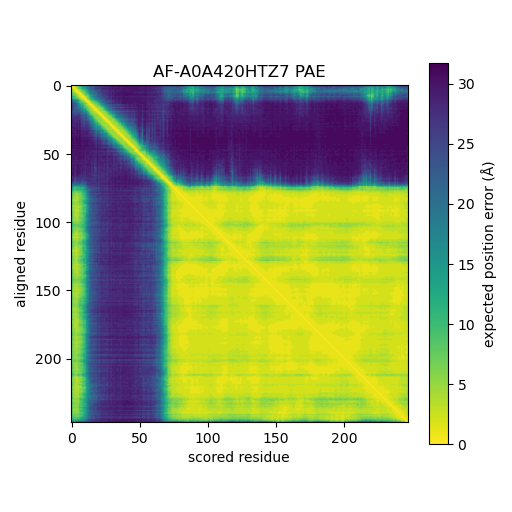 108 ? 5.098 -11.855 -1.997 1.00 97.44 108 ALA A O 1
ATOM 833 N N . ARG A 1 109 ? 3.610 -10.392 -2.793 1.00 98.00 109 ARG A N 1
ATOM 834 C CA . ARG A 1 109 ? 4.330 -10.111 -4.040 1.00 98.00 109 ARG A CA 1
ATOM 835 C C . ARG A 1 109 ? 4.363 -8.627 -4.318 1.00 98.00 109 ARG A C 1
ATOM 837 O O . ARG A 1 109 ? 3.374 -7.928 -4.109 1.00 98.00 109 ARG A O 1
ATOM 844 N N . VAL A 1 110 ? 5.506 -8.159 -4.795 1.00 98.75 110 VAL A N 1
ATOM 845 C CA . VAL A 1 110 ? 5.687 -6.763 -5.185 1.00 98.75 110 VAL A CA 1
ATOM 846 C C . VAL A 1 110 ? 5.397 -6.575 -6.668 1.00 98.75 110 VAL A C 1
ATOM 848 O O . VAL A 1 110 ? 5.632 -7.474 -7.477 1.00 98.75 110 VAL A O 1
ATOM 851 N N . GLY A 1 111 ? 4.864 -5.415 -7.027 1.00 98.50 111 GLY A N 1
ATOM 852 C CA . GLY A 1 111 ? 4.407 -5.147 -8.383 1.00 98.50 111 GLY A CA 1
ATOM 853 C C . GLY A 1 111 ? 3.919 -3.726 -8.588 1.00 98.50 111 GLY A C 1
ATOM 854 O O . GLY A 1 111 ? 4.199 -2.830 -7.787 1.00 98.50 111 GLY A O 1
ATOM 855 N N . TYR A 1 112 ? 3.205 -3.542 -9.692 1.00 98.56 112 TYR A N 1
ATOM 856 C CA . TYR A 1 112 ? 2.761 -2.253 -10.202 1.00 98.56 112 TYR A CA 1
ATOM 857 C C . TY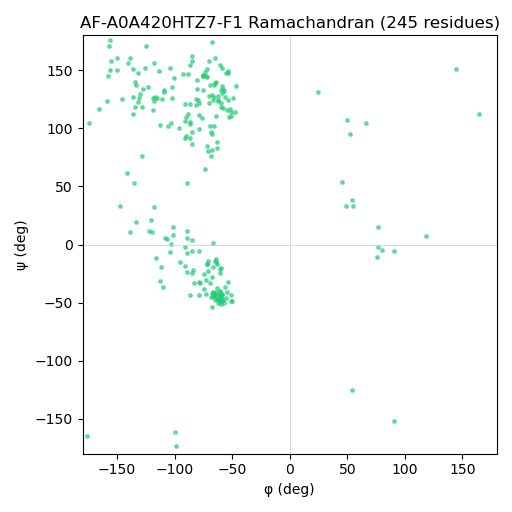R A 1 112 ? 1.256 -2.272 -10.464 1.00 98.56 112 TYR A C 1
ATOM 859 O O . TYR A 1 112 ? 0.727 -3.214 -11.060 1.00 98.56 112 TYR A O 1
ATOM 867 N N . ILE A 1 113 ? 0.563 -1.229 -10.013 1.00 98.62 113 ILE A N 1
ATOM 868 C CA . ILE A 1 113 ? -0.889 -1.087 -10.176 1.00 98.62 113 ILE A CA 1
ATOM 869 C C . ILE A 1 113 ? -1.310 0.386 -10.140 1.00 98.62 113 ILE A C 1
ATOM 871 O O . ILE A 1 113 ? -0.615 1.246 -9.596 1.00 98.62 113 ILE A O 1
ATOM 875 N N . GLY A 1 114 ? -2.480 0.678 -10.708 1.00 97.44 114 GLY A N 1
ATOM 876 C CA . GLY A 1 114 ? -3.131 1.988 -10.629 1.00 97.44 114 GLY A CA 1
ATOM 877 C C . GLY A 1 114 ? -2.769 2.954 -11.758 1.00 97.44 114 GLY A C 1
ATOM 878 O O . GLY A 1 114 ? -3.375 4.016 -11.838 1.00 97.44 114 GLY A O 1
ATOM 879 N N . GLY A 1 115 ? -1.828 2.585 -12.627 1.00 96.62 115 GLY A N 1
ATOM 880 C CA . GLY A 1 115 ? -1.472 3.317 -13.840 1.00 96.62 115 GLY A CA 1
ATOM 881 C C . GLY A 1 115 ? -2.110 2.762 -15.109 1.00 96.62 115 GLY A C 1
ATOM 882 O O . GLY A 1 115 ? -2.927 1.841 -15.067 1.00 96.62 115 GLY A O 1
ATOM 883 N N . ASP A 1 116 ? -1.690 3.319 -16.244 1.00 95.19 116 ASP A N 1
ATOM 884 C CA . ASP A 1 116 ? -2.273 3.030 -17.560 1.00 95.19 116 ASP A CA 1
ATOM 885 C C . ASP A 1 116 ? -1.327 2.258 -18.492 1.00 95.19 116 ASP A C 1
ATOM 887 O O . ASP A 1 116 ? -1.777 1.635 -19.455 1.00 95.19 116 ASP A O 1
ATOM 891 N N . LEU A 1 117 ? -0.013 2.266 -18.226 1.00 96.12 117 LEU A N 1
ATOM 892 C CA . LEU A 1 117 ? 0.938 1.514 -19.048 1.00 96.12 117 LEU A CA 1
ATOM 893 C C . LEU A 1 117 ? 0.751 0.007 -18.830 1.00 96.12 117 LEU A C 1
ATOM 895 O O . LEU A 1 117 ? 0.926 -0.482 -17.716 1.00 96.12 117 LEU A O 1
ATOM 899 N N . GLN A 1 118 ? 0.461 -0.736 -19.895 1.00 96.69 118 GLN A N 1
ATOM 900 C CA . GLN A 1 118 ? 0.419 -2.198 -19.845 1.00 96.69 118 GLN A CA 1
ATOM 901 C C . GLN A 1 118 ? 1.827 -2.797 -19.813 1.00 96.69 118 GLN A C 1
ATOM 903 O O . GLN A 1 118 ? 2.740 -2.273 -20.454 1.00 96.69 118 GLN A O 1
ATOM 908 N N . ASN A 1 119 ? 1.984 -3.912 -19.098 1.00 94.81 119 ASN A N 1
ATOM 909 C CA . ASN A 1 119 ? 3.246 -4.629 -18.914 1.00 94.81 119 ASN A CA 1
ATOM 910 C C . ASN A 1 119 ? 4.436 -3.698 -18.577 1.00 94.81 119 ASN A C 1
ATOM 912 O O . ASN A 1 119 ? 5.439 -3.677 -19.301 1.00 94.81 119 ASN A O 1
ATOM 916 N N . PRO A 1 120 ? 4.314 -2.858 -17.530 1.00 96.56 120 PRO A N 1
ATOM 917 C CA . PRO A 1 120 ? 5.335 -1.886 -17.185 1.00 96.56 120 PRO A CA 1
ATOM 918 C C . PRO A 1 120 ? 6.590 -2.591 -16.644 1.00 96.56 120 PRO A C 1
ATOM 920 O O . PRO A 1 120 ? 6.505 -3.492 -15.818 1.00 96.56 120 PRO A O 1
ATOM 923 N N . SER A 1 121 ? 7.769 -2.139 -17.076 1.00 96.06 121 SER A N 1
ATOM 924 C CA . SER A 1 121 ? 9.041 -2.520 -16.436 1.00 96.06 121 SER A CA 1
ATOM 925 C C . SER A 1 121 ? 9.343 -1.611 -15.250 1.00 96.06 121 SER A C 1
ATOM 927 O O . SER A 1 121 ? 8.916 -0.450 -15.247 1.00 96.06 121 SER A O 1
ATOM 929 N N . TYR A 1 122 ? 10.182 -2.063 -14.313 1.00 95.19 122 TYR A N 1
ATOM 930 C CA . TYR A 1 122 ? 10.632 -1.226 -13.196 1.00 95.19 122 TYR A CA 1
ATOM 931 C C . TYR A 1 122 ? 11.176 0.127 -13.662 1.00 95.19 122 TYR A C 1
ATOM 933 O O . TYR A 1 122 ? 10.824 1.181 -13.135 1.00 95.19 122 TYR A O 1
ATOM 941 N N . ARG A 1 123 ? 11.989 0.119 -14.728 1.00 93.88 123 ARG A N 1
ATOM 942 C CA . ARG A 1 123 ? 12.555 1.338 -15.321 1.00 93.88 123 ARG A CA 1
ATOM 943 C C . ARG A 1 123 ? 11.472 2.293 -15.820 1.00 93.88 123 ARG A C 1
ATOM 945 O O . ARG A 1 123 ? 11.617 3.503 -15.652 1.00 93.88 123 ARG A O 1
ATOM 952 N N . ALA A 1 124 ? 10.424 1.765 -16.450 1.00 94.56 124 ALA A N 1
ATOM 953 C CA . ALA A 1 124 ? 9.310 2.577 -16.917 1.00 94.56 124 ALA A CA 1
ATOM 954 C C . ALA A 1 124 ? 8.570 3.198 -15.728 1.00 94.56 124 ALA A C 1
ATOM 956 O O . ALA A 1 124 ? 8.380 4.411 -15.712 1.00 94.56 124 ALA A O 1
ATOM 957 N N . VAL A 1 125 ? 8.239 2.418 -14.696 1.00 95.94 125 VAL A N 1
ATOM 958 C CA . VAL A 1 125 ? 7.570 2.928 -13.483 1.00 95.94 125 VAL A CA 1
ATOM 959 C C . VAL A 1 125 ? 8.404 4.010 -12.801 1.00 95.94 125 VAL A C 1
ATOM 961 O O . VAL A 1 125 ? 7.898 5.086 -12.494 1.00 95.94 125 VAL A O 1
ATOM 964 N N . CYS A 1 126 ? 9.712 3.791 -12.697 1.00 92.44 126 CYS A N 1
ATOM 965 C CA . CYS A 1 126 ? 10.672 4.744 -12.154 1.00 92.44 126 CYS A CA 1
ATOM 966 C C . CYS A 1 126 ? 10.748 6.093 -12.882 1.00 92.44 126 CYS A C 1
ATOM 968 O O . CYS A 1 126 ? 11.232 7.064 -12.298 1.00 92.44 126 CYS A O 1
ATOM 970 N N . SER A 1 127 ? 10.286 6.176 -14.134 1.00 92.12 127 SER A N 1
ATOM 971 C CA . SER A 1 127 ? 10.186 7.452 -14.854 1.00 92.12 127 SER A CA 1
ATOM 972 C C . SER A 1 127 ? 9.065 8.358 -14.329 1.00 92.12 127 SER A C 1
ATOM 974 O O . SER A 1 127 ? 9.055 9.545 -14.648 1.00 92.12 127 SER A O 1
ATOM 976 N N . GLY A 1 128 ? 8.109 7.808 -13.569 1.00 92.12 128 GLY A N 1
ATOM 977 C CA . GLY A 1 128 ? 6.908 8.506 -13.103 1.00 92.12 128 GLY A CA 1
ATOM 978 C C . GLY A 1 128 ? 5.820 8.691 -14.170 1.00 92.12 128 GLY A C 1
ATOM 979 O O . GLY A 1 128 ? 4.748 9.199 -13.866 1.00 92.12 128 GLY A O 1
ATOM 980 N N . GLN A 1 129 ? 6.052 8.263 -15.417 1.00 93.12 129 GLN A N 1
ATOM 981 C CA . GLN A 1 129 ? 5.148 8.526 -16.550 1.00 93.12 129 GLN A CA 1
ATOM 982 C C . GLN A 1 129 ? 4.081 7.444 -16.765 1.00 93.12 129 GLN A C 1
ATOM 984 O O . GLN A 1 129 ? 3.261 7.555 -17.669 1.00 93.12 129 GLN A O 1
ATOM 989 N N . THR A 1 130 ? 4.094 6.376 -15.965 1.00 96.12 130 THR A N 1
ATOM 990 C CA . THR A 1 130 ? 3.197 5.220 -16.162 1.00 96.12 130 THR A CA 1
ATOM 991 C C . THR A 1 130 ? 1.877 5.327 -15.400 1.00 96.12 130 THR A C 1
ATOM 993 O O . THR A 1 130 ? 0.946 4.583 -15.700 1.00 96.12 130 THR A O 1
ATOM 996 N N . GLY A 1 131 ? 1.819 6.200 -14.387 1.00 96.12 131 GLY A N 1
ATOM 997 C CA . GLY A 1 131 ? 0.725 6.291 -13.411 1.00 96.12 131 GLY A CA 1
ATOM 998 C C . GLY A 1 131 ? 0.725 5.190 -12.337 1.00 96.12 131 GLY A C 1
ATOM 999 O O . GLY A 1 131 ? -0.006 5.284 -11.348 1.00 96.12 131 GLY A O 1
ATOM 1000 N N . HIS A 1 132 ? 1.547 4.145 -12.488 1.00 98.25 132 HIS A N 1
ATOM 1001 C CA . HIS A 1 132 ? 1.574 3.035 -11.535 1.00 98.25 132 HIS A CA 1
ATOM 1002 C C . HIS A 1 132 ? 2.217 3.436 -10.213 1.00 98.25 132 HIS A C 1
ATOM 1004 O O . HIS A 1 132 ? 3.181 4.199 -10.188 1.00 98.25 132 HIS A O 1
ATOM 1010 N N . ALA A 1 133 ? 1.682 2.892 -9.124 1.00 98.44 133 ALA A N 1
ATOM 1011 C CA . ALA A 1 133 ? 2.346 2.837 -7.831 1.00 98.44 133 ALA A CA 1
ATOM 1012 C C . ALA A 1 133 ? 3.196 1.566 -7.723 1.00 98.44 133 ALA A C 1
ATOM 1014 O O . ALA A 1 133 ? 2.798 0.513 -8.225 1.00 98.44 133 ALA A O 1
ATOM 1015 N N . GLU A 1 134 ? 4.322 1.649 -7.017 1.00 98.56 134 GLU A N 1
ATOM 1016 C CA . GLU A 1 134 ? 4.944 0.480 -6.404 1.00 98.56 134 GLU A CA 1
ATOM 1017 C C . GLU A 1 134 ? 4.023 -0.036 -5.298 1.00 98.56 134 GLU A C 1
ATOM 1019 O O . GLU A 1 134 ? 3.640 0.698 -4.383 1.00 98.56 134 GLU A O 1
ATOM 1024 N N . ALA A 1 135 ? 3.649 -1.306 -5.393 1.00 98.75 135 ALA A N 1
ATOM 1025 C CA . ALA A 1 135 ? 2.651 -1.893 -4.522 1.00 98.75 135 ALA A CA 1
ATOM 1026 C C . ALA A 1 135 ? 3.030 -3.305 -4.076 1.00 98.75 135 ALA A C 1
ATOM 1028 O O . ALA A 1 135 ? 3.846 -3.997 -4.686 1.00 98.75 135 ALA A O 1
ATOM 1029 N N . LEU A 1 136 ? 2.388 -3.723 -2.994 1.00 98.88 136 LEU A N 1
ATOM 1030 C CA . LEU A 1 136 ? 2.393 -5.060 -2.438 1.00 98.88 136 LEU A CA 1
ATOM 1031 C C . LEU A 1 136 ? 0.999 -5.662 -2.628 1.00 98.88 136 LEU A C 1
ATOM 1033 O O . LEU A 1 136 ? 0.019 -5.096 -2.144 1.00 98.88 136 LEU A O 1
ATOM 1037 N N . GLN A 1 137 ? 0.914 -6.830 -3.256 1.00 98.69 137 GLN A N 1
ATOM 1038 C CA . GLN A 1 137 ? -0.264 -7.687 -3.213 1.00 98.69 137 GLN A CA 1
ATOM 1039 C C . GLN A 1 137 ? -0.013 -8.839 -2.244 1.00 98.69 137 GLN A C 1
ATOM 1041 O O . GLN A 1 137 ? 0.973 -9.562 -2.365 1.00 98.69 137 GLN A O 1
ATOM 1046 N N . VAL A 1 138 ? -0.911 -9.022 -1.284 1.00 98.44 138 VAL A N 1
ATOM 1047 C CA . VAL A 1 138 ? -0.868 -10.143 -0.348 1.00 98.44 138 VAL A CA 1
ATOM 1048 C C . VAL A 1 138 ? -2.040 -11.083 -0.558 1.00 98.44 138 VAL A C 1
ATOM 1050 O O . VAL A 1 138 ? -3.127 -10.643 -0.930 1.00 98.44 138 VAL A O 1
ATOM 1053 N N . VAL A 1 139 ? -1.818 -12.362 -0.270 1.00 98.31 139 VAL A N 1
ATOM 1054 C CA . VAL A 1 139 ? -2.850 -13.398 -0.187 1.00 98.31 139 VAL A CA 1
ATOM 1055 C C . VAL A 1 139 ? -2.898 -13.881 1.256 1.00 98.31 139 VAL A C 1
ATOM 1057 O O . VAL A 1 139 ? -1.865 -14.267 1.802 1.00 98.31 139 VAL A O 1
ATOM 1060 N N . PHE A 1 140 ? -4.069 -13.852 1.885 1.00 98.31 140 PHE A N 1
ATOM 1061 C CA . PHE A 1 140 ? -4.223 -14.156 3.308 1.00 98.31 140 PHE A CA 1
ATOM 1062 C C . PHE A 1 140 ? -5.482 -14.975 3.596 1.00 98.31 140 PHE A C 1
ATOM 1064 O O . PHE A 1 140 ? -6.443 -14.944 2.827 1.00 98.31 140 PHE A O 1
ATOM 1071 N N . ASP A 1 141 ? -5.476 -15.701 4.712 1.00 98.06 141 ASP A N 1
ATOM 1072 C CA . ASP A 1 141 ? -6.656 -16.383 5.239 1.00 98.06 141 ASP A CA 1
ATOM 1073 C C . ASP A 1 141 ? -7.441 -15.437 6.170 1.00 98.06 141 ASP A C 1
ATOM 1075 O O . ASP A 1 141 ? -6.952 -15.116 7.265 1.00 98.06 141 ASP A O 1
ATOM 1079 N N . PRO A 1 142 ? -8.663 -15.012 5.785 1.00 97.50 142 PRO A N 1
ATOM 1080 C CA . PRO A 1 142 ? -9.479 -14.103 6.586 1.00 97.50 142 PRO A CA 1
ATOM 1081 C C . PRO A 1 142 ? -9.907 -14.686 7.944 1.00 97.50 142 PRO A C 1
ATOM 1083 O O . PRO A 1 142 ? -10.392 -13.942 8.795 1.00 97.50 142 PRO A O 1
ATOM 1086 N N . LYS A 1 143 ? -9.734 -15.996 8.179 1.00 97.38 143 LYS A N 1
ATOM 1087 C CA . LYS A 1 143 ? -9.995 -16.633 9.481 1.00 97.38 143 LYS A CA 1
ATOM 1088 C C . LYS A 1 143 ? -8.923 -16.325 10.526 1.00 97.38 143 LYS A C 1
ATOM 1090 O O . LYS A 1 143 ? -9.217 -16.402 11.716 1.00 97.38 143 LYS A O 1
ATOM 1095 N N . TYR A 1 144 ? -7.698 -16.017 10.097 1.00 97.75 144 TYR A N 1
ATOM 1096 C CA . TYR A 1 144 ? -6.558 -15.790 10.993 1.00 97.75 144 TYR A CA 1
ATOM 1097 C C . TYR A 1 144 ? -6.112 -14.328 11.027 1.00 97.75 144 TYR A C 1
ATOM 1099 O O . TYR A 1 144 ? -5.750 -13.837 12.096 1.00 97.75 144 TYR A O 1
ATOM 1107 N N . VAL A 1 145 ? -6.167 -13.629 9.888 1.00 97.81 145 VAL A N 1
ATOM 1108 C CA . VAL A 1 145 ? -5.887 -12.192 9.812 1.00 97.81 145 VAL A CA 1
ATOM 1109 C C . VAL A 1 145 ? -7.003 -11.486 9.056 1.00 97.81 145 VAL A C 1
ATOM 1111 O O . VAL A 1 145 ? -7.390 -11.898 7.967 1.00 97.81 145 VAL A O 1
ATOM 1114 N N . THR A 1 146 ? -7.547 -10.418 9.627 1.00 98.19 146 THR A N 1
ATOM 1115 C CA . THR A 1 146 ? -8.620 -9.659 8.985 1.00 98.19 146 THR A CA 1
ATOM 1116 C C . THR A 1 146 ? -8.050 -8.603 8.044 1.00 98.19 146 THR A C 1
ATOM 1118 O O . THR A 1 146 ? -6.960 -8.068 8.257 1.00 98.19 146 THR A O 1
ATOM 1121 N N . TYR A 1 147 ? -8.830 -8.216 7.032 1.00 98.62 147 TYR A N 1
ATOM 1122 C CA . TYR A 1 147 ? -8.471 -7.085 6.174 1.00 98.62 147 TYR A CA 1
ATOM 1123 C C . TYR A 1 147 ? -8.252 -5.794 6.985 1.00 98.62 147 TYR A C 1
ATOM 1125 O O . TYR A 1 147 ? -7.311 -5.052 6.716 1.00 98.62 147 TYR A O 1
ATOM 1133 N N . SER A 1 148 ? -9.044 -5.567 8.042 1.00 98.38 148 SER A N 1
ATOM 1134 C CA . SER A 1 148 ? -8.861 -4.420 8.940 1.00 98.38 148 SER A CA 1
ATOM 1135 C C . SER A 1 148 ? -7.486 -4.395 9.610 1.00 98.38 148 SER A C 1
ATOM 1137 O O . SER A 1 148 ? -6.843 -3.350 9.631 1.00 98.38 148 SER A O 1
ATOM 1139 N N . GLN A 1 149 ? -6.982 -5.542 10.079 1.00 98.31 149 GLN A N 1
ATOM 1140 C CA . GLN A 1 149 ? -5.645 -5.641 10.673 1.00 98.31 149 GLN A CA 1
ATOM 1141 C C . GLN A 1 149 ? -4.542 -5.305 9.663 1.00 98.31 149 GLN A C 1
ATOM 1143 O O . GLN A 1 149 ? -3.559 -4.652 10.021 1.00 98.31 149 GLN A O 1
ATOM 1148 N N . LEU A 1 150 ? -4.710 -5.711 8.400 1.00 98.75 150 LEU A N 1
ATOM 1149 C CA . LEU A 1 150 ? -3.773 -5.376 7.327 1.00 98.75 150 LEU A CA 1
ATOM 1150 C C . LEU A 1 150 ? -3.777 -3.867 7.030 1.00 98.75 150 LEU A C 1
ATOM 1152 O O . LEU A 1 150 ? -2.706 -3.269 6.927 1.00 98.75 150 LEU A O 1
ATOM 1156 N N . VAL A 1 151 ? -4.958 -3.240 6.954 1.00 98.81 151 VAL A N 1
ATOM 1157 C CA . VAL A 1 151 ? -5.102 -1.786 6.737 1.00 98.81 151 VAL A CA 1
ATOM 1158 C C . VAL A 1 151 ? -4.539 -0.988 7.921 1.00 98.81 151 VAL A C 1
ATOM 1160 O O . VAL A 1 151 ? -3.803 -0.021 7.735 1.00 98.81 151 VAL A O 1
ATOM 1163 N N . GLU A 1 152 ? -4.810 -1.401 9.158 1.00 98.44 152 GLU A N 1
ATOM 1164 C CA . GLU A 1 152 ? -4.228 -0.761 10.341 1.00 98.44 152 GLU A CA 1
ATOM 1165 C C . GLU A 1 152 ? -2.701 -0.855 10.368 1.00 98.44 152 GLU A C 1
ATOM 1167 O O . GLU A 1 152 ? -2.016 0.117 10.700 1.00 98.44 152 GLU A O 1
ATOM 1172 N N . PHE A 1 153 ? -2.149 -2.026 10.036 1.00 98.62 153 PHE A N 1
ATOM 1173 C CA . PHE A 1 153 ? -0.703 -2.208 9.966 1.00 98.62 153 PHE A CA 1
ATOM 1174 C C . PHE A 1 153 ? -0.085 -1.345 8.871 1.00 98.62 153 PHE A C 1
ATOM 1176 O O . PHE A 1 153 ? 0.941 -0.704 9.110 1.00 98.62 153 PHE A O 1
ATOM 1183 N N . PHE A 1 154 ? -0.743 -1.261 7.713 1.00 98.81 154 PHE A N 1
ATOM 1184 C CA . PHE A 1 154 ? -0.381 -0.338 6.647 1.00 98.81 154 PHE A CA 1
ATOM 1185 C C . PHE A 1 154 ? -0.237 1.093 7.185 1.00 98.81 154 PHE A C 1
ATOM 1187 O O . PHE A 1 154 ? 0.814 1.700 7.002 1.00 98.81 154 PHE A O 1
ATOM 1194 N N . TYR A 1 155 ? -1.195 1.605 7.959 1.00 98.69 155 TYR A N 1
ATOM 1195 C CA . TYR A 1 155 ? -1.093 2.949 8.544 1.00 98.69 155 TYR A CA 1
ATOM 1196 C C . TYR A 1 155 ? -0.065 3.099 9.667 1.00 98.69 155 TYR A C 1
ATOM 1198 O O . TYR A 1 155 ? 0.397 4.208 9.927 1.00 98.69 155 TYR A O 1
ATOM 1206 N N . LYS A 1 156 ? 0.316 2.015 10.346 1.00 98.50 156 LYS A N 1
ATOM 1207 C CA . LYS A 1 156 ? 1.373 2.043 11.369 1.00 98.50 156 LYS A CA 1
ATOM 1208 C C . LYS A 1 156 ? 2.770 2.070 10.749 1.00 98.50 156 LYS A C 1
ATOM 1210 O O . LYS A 1 156 ? 3.679 2.656 11.340 1.00 98.50 156 LYS A O 1
ATOM 1215 N N . MET A 1 157 ? 2.955 1.422 9.600 1.00 98.31 157 MET A N 1
ATOM 1216 C CA . MET A 1 157 ? 4.283 1.109 9.064 1.00 98.31 157 MET A CA 1
ATOM 1217 C C . MET A 1 157 ? 4.897 2.182 8.152 1.00 98.31 157 MET A C 1
ATOM 1219 O O . MET A 1 157 ? 6.119 2.272 8.095 1.00 98.31 157 MET A O 1
ATOM 1223 N N . HIS A 1 158 ? 4.106 3.048 7.510 1.00 98.62 158 HIS A N 1
ATOM 1224 C CA . HIS A 1 158 ? 4.603 4.119 6.624 1.00 98.62 158 HIS A CA 1
ATOM 1225 C C . HIS A 1 158 ? 4.085 5.507 7.039 1.00 98.62 158 HIS A C 1
ATOM 1227 O O . HIS A 1 158 ? 3.245 5.606 7.930 1.00 98.62 158 HIS A O 1
ATOM 1233 N N . ASP A 1 159 ? 4.609 6.576 6.428 1.00 98.44 159 ASP A N 1
ATOM 1234 C CA . ASP A 1 159 ? 4.039 7.926 6.542 1.00 98.44 159 ASP A CA 1
ATOM 1235 C C . ASP A 1 159 ? 2.998 8.145 5.423 1.00 98.44 159 ASP A C 1
ATOM 1237 O O . ASP A 1 159 ? 3.391 8.218 4.257 1.00 98.44 159 ASP A O 1
ATOM 1241 N N . PRO A 1 160 ? 1.689 8.211 5.732 1.00 98.50 160 PRO A N 1
ATOM 1242 C CA . PRO A 1 160 ? 0.620 8.405 4.760 1.00 98.50 160 PRO A CA 1
ATOM 1243 C C . PRO A 1 160 ? 0.303 9.891 4.522 1.00 98.50 160 PRO A C 1
ATOM 1245 O O . PRO A 1 160 ? -0.762 10.189 3.993 1.00 98.50 160 PRO A O 1
ATOM 1248 N N . THR A 1 161 ? 1.137 10.829 4.990 1.00 98.50 161 THR A N 1
ATOM 1249 C CA . THR A 1 161 ? 0.840 12.276 4.950 1.00 98.50 161 THR A CA 1
ATOM 1250 C C . THR A 1 161 ? 1.601 13.035 3.865 1.00 98.50 161 THR A C 1
ATOM 1252 O O . THR A 1 161 ? 1.353 14.219 3.632 1.00 98.50 161 THR A O 1
ATOM 1255 N N . THR A 1 162 ? 2.521 12.358 3.178 1.00 97.25 162 THR A N 1
ATOM 1256 C CA . THR A 1 162 ? 3.343 12.930 2.112 1.00 97.25 162 THR A CA 1
ATOM 1257 C C . THR A 1 162 ? 2.819 12.480 0.745 1.00 97.25 162 THR A C 1
ATOM 1259 O O . THR A 1 162 ? 3.008 11.320 0.375 1.00 97.25 162 THR A O 1
ATOM 1262 N N . PRO A 1 163 ? 2.132 13.350 -0.021 1.00 97.50 163 PRO A N 1
ATOM 1263 C CA . PRO A 1 163 ? 1.657 12.988 -1.355 1.00 97.50 163 PRO A CA 1
ATOM 1264 C C . PRO A 1 163 ? 2.843 12.711 -2.287 1.00 97.50 163 PRO A C 1
ATOM 1266 O O . PRO A 1 163 ? 3.848 13.419 -2.233 1.00 97.50 163 PRO A O 1
ATOM 1269 N N . ASP A 1 164 ? 2.721 11.676 -3.125 1.00 97.44 164 ASP A N 1
ATOM 1270 C CA . ASP A 1 164 ? 3.731 11.268 -4.116 1.00 97.44 164 ASP A CA 1
ATOM 1271 C C . ASP A 1 164 ? 5.160 11.142 -3.557 1.00 97.44 164 ASP A C 1
ATOM 1273 O O . ASP A 1 164 ? 6.155 11.441 -4.227 1.00 97.44 164 ASP A O 1
ATOM 1277 N N . GLN A 1 165 ? 5.271 10.726 -2.295 1.00 96.88 165 GLN A N 1
ATOM 1278 C CA . GLN A 1 165 ? 6.543 10.621 -1.601 1.00 96.88 165 GLN A CA 1
ATOM 1279 C C . GLN A 1 165 ? 6.449 9.644 -0.428 1.00 96.88 165 GLN A C 1
ATOM 1281 O O . GLN A 1 165 ? 5.457 9.609 0.295 1.00 96.88 165 GLN A O 1
ATOM 1286 N N . GLN A 1 166 ? 7.536 8.916 -0.180 1.00 97.88 166 GLN A N 1
ATOM 1287 C CA . GLN A 1 166 ? 7.766 8.216 1.076 1.00 97.88 166 GLN A CA 1
ATOM 1288 C C . GLN A 1 166 ? 9.209 8.421 1.539 1.00 97.88 166 GLN A C 1
ATOM 1290 O O . GLN A 1 166 ? 10.153 7.932 0.918 1.00 97.88 166 GLN A O 1
ATOM 1295 N N . GLY A 1 167 ? 9.399 9.149 2.641 1.00 95.75 167 GLY A N 1
ATOM 1296 C CA . GLY A 1 167 ? 10.739 9.480 3.131 1.00 95.75 167 GLY A CA 1
ATOM 1297 C C . GLY A 1 167 ? 11.596 10.154 2.042 1.00 95.75 167 GLY A C 1
ATOM 1298 O O . GLY A 1 167 ? 11.172 11.167 1.481 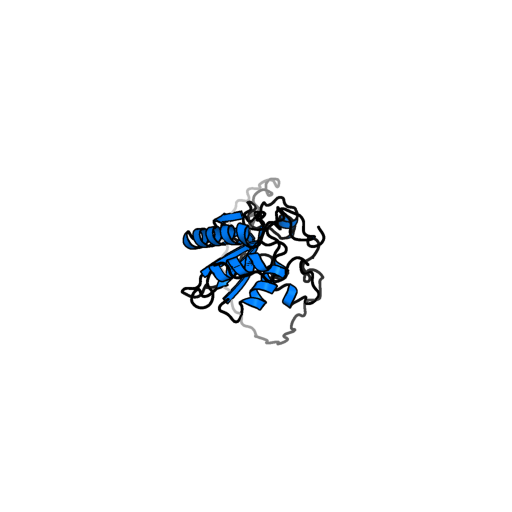1.00 95.75 167 GLY A O 1
ATOM 1299 N N . PRO A 1 168 ? 12.799 9.640 1.720 1.00 95.62 168 PRO A N 1
ATOM 1300 C CA . PRO A 1 168 ? 13.650 10.193 0.662 1.00 95.62 168 PRO A CA 1
ATOM 1301 C C . PRO A 1 168 ? 13.223 9.784 -0.765 1.00 95.62 168 PRO A C 1
ATOM 1303 O O . PRO A 1 168 ? 13.823 10.255 -1.739 1.00 95.62 168 PRO A O 1
ATOM 1306 N N . ASP A 1 169 ? 12.224 8.909 -0.909 1.00 95.38 169 ASP A N 1
ATOM 1307 C CA . ASP A 1 169 ? 11.742 8.407 -2.194 1.00 95.38 169 ASP A CA 1
ATOM 1308 C C . ASP A 1 169 ? 10.610 9.294 -2.714 1.00 95.38 169 ASP A C 1
ATOM 1310 O O . ASP A 1 169 ? 9.499 9.279 -2.196 1.00 95.38 169 ASP A O 1
ATOM 1314 N N . ILE A 1 170 ? 10.920 10.104 -3.728 1.00 96.19 170 ILE A N 1
ATOM 1315 C CA . ILE A 1 170 ? 10.016 11.107 -4.309 1.00 96.19 170 ILE A CA 1
ATOM 1316 C C . ILE A 1 170 ? 9.575 10.653 -5.701 1.00 96.19 170 ILE A C 1
ATOM 1318 O O . ILE A 1 170 ? 10.422 10.288 -6.527 1.00 96.19 170 ILE A O 1
ATOM 1322 N N . GLY A 1 171 ? 8.268 10.715 -5.949 1.00 96.56 171 GLY A N 1
ATOM 1323 C CA . GLY A 1 171 ? 7.610 10.371 -7.204 1.00 96.56 171 GLY A CA 1
ATOM 1324 C C . GLY A 1 171 ? 6.244 9.723 -6.968 1.00 96.56 171 GLY A C 1
ATOM 1325 O O . GLY A 1 171 ? 6.036 9.042 -5.965 1.00 96.56 171 GLY A O 1
ATOM 1326 N N . SER A 1 172 ? 5.322 9.891 -7.918 1.00 96.94 172 SER A N 1
ATOM 1327 C CA . SER A 1 172 ? 3.950 9.365 -7.827 1.00 96.94 172 SER A CA 1
ATOM 1328 C C . SER A 1 172 ? 3.875 7.844 -7.703 1.00 96.94 172 SER A C 1
ATOM 1330 O O . SER A 1 172 ? 2.896 7.303 -7.183 1.00 96.94 172 SER A O 1
ATOM 1332 N N . GLN A 1 173 ? 4.930 7.134 -8.108 1.00 97.81 173 GLN A N 1
ATOM 1333 C CA . GLN A 1 173 ? 5.056 5.701 -7.877 1.00 97.81 173 GLN A CA 1
ATOM 1334 C C . GLN A 1 173 ? 5.197 5.331 -6.392 1.00 97.81 173 GLN A C 1
ATOM 1336 O O . GLN A 1 173 ? 4.940 4.192 -6.027 1.00 97.81 173 GLN A O 1
ATOM 1341 N N . TYR A 1 174 ? 5.573 6.274 -5.528 1.00 98.25 174 TYR A N 1
ATOM 1342 C CA . TYR A 1 174 ? 5.752 6.062 -4.090 1.00 98.25 174 TYR A CA 1
ATOM 1343 C C . TYR A 1 174 ? 4.577 6.573 -3.249 1.00 98.25 174 TYR A C 1
ATOM 1345 O O . TYR A 1 174 ? 4.680 6.610 -2.021 1.00 98.25 174 TYR A O 1
ATOM 1353 N N . ARG A 1 175 ? 3.471 6.980 -3.885 1.00 98.56 175 ARG A N 1
ATOM 1354 C CA . ARG A 1 175 ? 2.279 7.474 -3.187 1.00 98.56 175 ARG A CA 1
ATOM 1355 C C . ARG A 1 175 ? 1.674 6.420 -2.256 1.00 98.56 175 ARG A C 1
ATOM 1357 O O . ARG A 1 175 ? 1.809 5.215 -2.474 1.00 98.56 175 ARG A O 1
ATOM 1364 N N . SER A 1 176 ? 0.969 6.897 -1.236 1.00 98.81 176 SER A N 1
ATOM 1365 C CA . SER A 1 176 ? 0.159 6.057 -0.357 1.00 98.81 176 SER A CA 1
ATOM 1366 C C . SER A 1 176 ? -1.169 5.717 -1.043 1.00 98.81 176 SER A C 1
ATOM 1368 O O . SER A 1 176 ? -1.921 6.623 -1.399 1.00 98.81 176 SER A O 1
ATOM 1370 N N . ALA A 1 177 ? -1.473 4.433 -1.230 1.00 98.88 177 ALA A N 1
ATOM 1371 C CA . ALA A 1 177 ? -2.755 3.992 -1.779 1.00 98.88 177 ALA A CA 1
ATOM 1372 C C . ALA A 1 177 ? -3.181 2.608 -1.265 1.00 98.88 177 ALA A C 1
ATOM 1374 O O . ALA A 1 177 ? -2.357 1.735 -0.987 1.00 98.88 177 ALA A O 1
ATOM 1375 N N . ILE A 1 178 ? -4.491 2.393 -1.188 1.00 98.94 178 ILE A N 1
ATOM 1376 C CA . ILE A 1 178 ? -5.144 1.114 -0.919 1.00 98.94 178 ILE A CA 1
ATOM 1377 C C . ILE A 1 178 ? -5.987 0.762 -2.144 1.00 98.94 178 ILE A C 1
ATOM 1379 O O . ILE A 1 178 ? -6.866 1.527 -2.542 1.00 98.94 178 ILE A O 1
ATOM 1383 N N . PHE A 1 179 ? -5.732 -0.413 -2.718 1.00 98.88 179 PHE A N 1
ATOM 1384 C CA . PHE A 1 179 ? -6.463 -0.934 -3.868 1.00 98.88 179 PHE A CA 1
ATOM 1385 C C . PHE A 1 179 ? -7.410 -2.050 -3.412 1.00 98.88 179 PHE A C 1
ATOM 1387 O O . PHE A 1 179 ? -6.966 -3.170 -3.142 1.00 98.88 179 PHE A O 1
ATOM 1394 N N . PHE A 1 180 ? -8.701 -1.740 -3.281 1.00 98.75 180 PHE A N 1
ATOM 1395 C CA . PHE A 1 180 ? -9.708 -2.679 -2.779 1.00 98.75 180 PHE A CA 1
ATOM 1396 C C . PHE A 1 180 ? -10.174 -3.657 -3.865 1.00 98.75 180 PHE A C 1
ATOM 1398 O O . PHE A 1 180 ? -10.338 -3.279 -5.025 1.00 98.75 180 PHE A O 1
ATOM 1405 N N . HIS A 1 181 ? -10.402 -4.919 -3.493 1.00 98.44 181 HIS A N 1
ATOM 1406 C CA . HIS A 1 181 ? -10.825 -5.979 -4.425 1.00 98.44 181 HIS A CA 1
ATOM 1407 C C . HIS A 1 181 ? -12.346 -6.193 -4.460 1.00 98.44 181 HIS A C 1
ATOM 1409 O O . HIS A 1 181 ? -12.848 -6.813 -5.394 1.00 98.44 181 HIS A O 1
ATOM 1415 N N . ASP A 1 182 ? -13.077 -5.663 -3.478 1.00 98.38 182 ASP A N 1
ATOM 1416 C CA . ASP A 1 182 ? -14.536 -5.734 -3.368 1.00 98.38 182 ASP A CA 1
ATOM 1417 C C . ASP A 1 182 ? -15.092 -4.571 -2.515 1.00 98.38 182 ASP A C 1
ATOM 1419 O O . ASP A 1 182 ? -14.341 -3.757 -1.968 1.00 98.38 182 ASP A O 1
ATOM 1423 N N . SER A 1 183 ? -16.422 -4.477 -2.416 1.00 98.38 183 SER A N 1
ATOM 1424 C CA . SER A 1 183 ? -17.111 -3.414 -1.673 1.00 98.38 183 SER A CA 1
ATOM 1425 C C . SER A 1 183 ? -16.912 -3.484 -0.156 1.00 98.38 183 SER A C 1
ATOM 1427 O O . SER A 1 183 ? -16.976 -2.453 0.516 1.00 98.38 183 SER A O 1
ATOM 1429 N N . ASP A 1 184 ? -16.679 -4.676 0.398 1.00 98.38 184 ASP A N 1
ATOM 1430 C CA . ASP A 1 184 ? -16.445 -4.837 1.834 1.00 98.38 184 ASP A CA 1
ATOM 1431 C C . ASP A 1 184 ? -15.058 -4.301 2.196 1.00 98.38 184 ASP A C 1
ATOM 1433 O O . ASP A 1 184 ? -14.914 -3.548 3.163 1.00 98.38 184 ASP A O 1
ATOM 1437 N N . GLN A 1 185 ? -14.051 -4.595 1.369 1.00 98.75 185 GLN A N 1
ATOM 1438 C CA . GLN A 1 185 ? -12.730 -3.990 1.471 1.00 98.75 185 GLN A CA 1
ATOM 1439 C C . GLN A 1 185 ? -12.783 -2.477 1.301 1.00 98.75 185 GLN A C 1
ATOM 1441 O O . GLN A 1 185 ? -12.156 -1.774 2.087 1.00 98.75 185 GLN A O 1
ATOM 1446 N N . GLU A 1 186 ? -13.545 -1.956 0.335 1.00 98.81 186 GLU A N 1
ATOM 1447 C CA . GLU A 1 186 ? -13.704 -0.507 0.183 1.00 98.81 186 GLU A CA 1
ATOM 1448 C C . GLU A 1 186 ? -14.236 0.127 1.472 1.00 98.81 186 GLU A C 1
ATOM 1450 O O . GLU A 1 186 ? -13.649 1.082 1.987 1.00 98.81 186 GLU A O 1
ATOM 1455 N N . LYS A 1 187 ? -15.322 -0.424 2.026 1.00 98.81 187 LYS A N 1
ATOM 1456 C CA . LYS A 1 187 ? -15.939 0.084 3.254 1.00 98.81 187 LYS A CA 1
ATOM 1457 C C . LYS A 1 187 ? -14.963 0.055 4.430 1.00 98.81 187 LYS A C 1
ATOM 1459 O O . LYS A 1 187 ? -14.831 1.056 5.129 1.00 98.81 187 LYS A O 1
ATOM 1464 N N . VAL A 1 188 ? -14.278 -1.071 4.641 1.00 98.75 188 VAL A N 1
ATOM 1465 C CA . VAL A 1 188 ? -13.311 -1.231 5.740 1.00 98.75 188 VAL A CA 1
ATOM 1466 C C . VAL A 1 188 ? -12.109 -0.305 5.557 1.00 98.75 188 VAL A C 1
ATOM 1468 O O . VAL A 1 188 ? -11.684 0.336 6.516 1.00 98.75 188 VAL A O 1
ATOM 1471 N N . ALA A 1 189 ? -11.577 -0.195 4.337 1.00 98.81 189 ALA A N 1
ATOM 1472 C CA . ALA A 1 189 ? -10.465 0.697 4.038 1.00 98.81 189 ALA A CA 1
ATOM 1473 C C . ALA A 1 189 ? -10.843 2.150 4.332 1.00 98.81 189 ALA A C 1
ATOM 1475 O O . ALA A 1 189 ? -10.097 2.827 5.034 1.00 98.81 189 ALA A O 1
ATOM 1476 N N . ARG A 1 190 ? -12.007 2.619 3.862 1.00 98.81 190 ARG A N 1
ATOM 1477 C CA . ARG A 1 190 ? -12.481 3.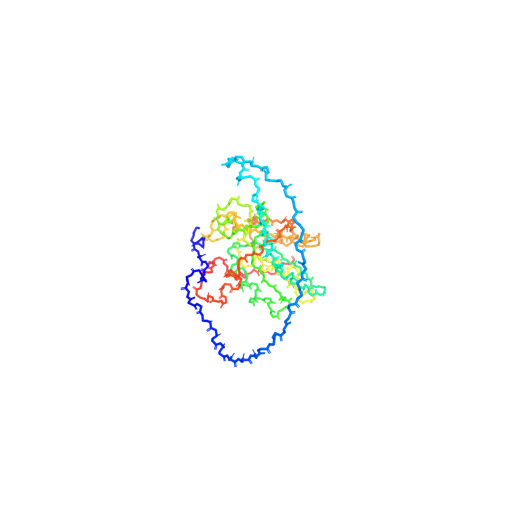991 4.102 1.00 98.81 190 ARG A CA 1
ATOM 1478 C C . ARG A 1 190 ? -12.715 4.279 5.587 1.00 98.81 190 ARG A C 1
ATOM 1480 O O . ARG A 1 190 ? -12.216 5.291 6.065 1.00 98.81 190 ARG A O 1
ATOM 1487 N N . ASP A 1 191 ? -13.390 3.383 6.309 1.00 98.56 191 ASP A N 1
ATOM 1488 C CA . ASP A 1 191 ? -13.650 3.530 7.753 1.00 98.56 191 ASP A CA 1
ATOM 1489 C C . ASP A 1 191 ? -12.347 3.636 8.561 1.00 98.56 191 ASP A C 1
ATOM 1491 O O . ASP A 1 191 ? -12.169 4.551 9.365 1.00 98.56 191 ASP A O 1
ATOM 1495 N N . ILE A 1 192 ? -11.385 2.743 8.309 1.00 98.69 192 ILE A N 1
ATOM 1496 C CA . ILE A 1 192 ? -10.094 2.790 9.003 1.00 98.69 192 ILE A CA 1
ATOM 1497 C C . ILE A 1 192 ? -9.306 4.030 8.587 1.00 98.69 192 ILE A C 1
ATOM 1499 O O . ILE A 1 192 ? -8.731 4.678 9.455 1.00 98.69 192 ILE A O 1
ATOM 1503 N N . THR A 1 193 ? -9.307 4.391 7.298 1.00 98.75 193 THR A N 1
ATOM 1504 C CA . THR A 1 193 ? -8.648 5.607 6.788 1.00 98.75 193 THR A CA 1
ATOM 1505 C C . THR A 1 193 ? -9.152 6.849 7.517 1.00 98.75 193 THR A C 1
ATOM 1507 O O . THR A 1 193 ? -8.350 7.667 7.955 1.00 98.75 193 THR A O 1
ATOM 1510 N N . GLU A 1 194 ? -10.466 6.986 7.690 1.00 98.50 194 GLU A N 1
ATOM 1511 C CA . GLU A 1 194 ? -11.070 8.104 8.416 1.00 98.50 194 GLU A CA 1
ATOM 1512 C C . GLU A 1 194 ? -10.621 8.125 9.884 1.00 98.50 194 GLU A C 1
ATOM 1514 O O . GLU A 1 194 ? -10.091 9.132 10.362 1.00 98.50 194 GLU A O 1
ATOM 1519 N N . LYS A 1 195 ? -10.721 6.982 10.574 1.00 98.38 195 LYS A N 1
ATOM 1520 C CA . LYS A 1 195 ? -10.342 6.857 11.989 1.00 98.38 195 LYS A CA 1
ATOM 1521 C C . LYS A 1 195 ? -8.864 7.143 12.238 1.00 98.38 195 LYS A C 1
ATOM 1523 O O . LYS A 1 195 ? -8.535 7.870 13.173 1.00 98.38 195 LYS A O 1
ATOM 1528 N N . VAL A 1 196 ? -7.952 6.590 11.434 1.00 98.31 196 VAL A N 1
ATOM 1529 C CA . VAL A 1 196 ? -6.507 6.850 11.591 1.00 98.31 196 VAL A CA 1
ATOM 1530 C C . VAL A 1 196 ? -6.161 8.284 11.215 1.00 98.31 196 VAL A C 1
ATOM 1532 O O . VAL A 1 196 ? -5.257 8.865 11.817 1.00 98.31 196 VAL A O 1
ATOM 1535 N N . ASN A 1 197 ? -6.868 8.864 10.241 1.00 98.50 197 ASN A N 1
ATOM 1536 C CA . ASN A 1 197 ? -6.653 10.243 9.843 1.00 98.50 197 ASN A CA 1
ATOM 1537 C C . ASN A 1 197 ? -6.930 11.177 11.018 1.00 98.50 197 ASN A C 1
ATOM 1539 O O . ASN A 1 197 ? -6.076 11.988 11.366 1.00 98.50 197 ASN A O 1
ATOM 1543 N N . GLU A 1 198 ? -8.068 11.001 11.685 1.00 97.88 198 GLU A N 1
ATOM 1544 C CA . GLU A 1 198 ? -8.422 11.775 12.872 1.00 97.88 198 GLU A CA 1
ATOM 1545 C C . GLU A 1 198 ? -7.507 11.456 14.066 1.00 97.88 198 GLU A C 1
ATOM 1547 O O . GLU A 1 198 ? -6.888 12.357 14.634 1.00 97.88 198 GLU A O 1
ATOM 1552 N N . LYS A 1 199 ? -7.386 10.174 14.438 1.00 97.81 199 LYS A N 1
ATOM 1553 C CA . LYS A 1 199 ? -6.798 9.763 15.724 1.00 97.81 199 LYS A CA 1
ATOM 1554 C C . LYS A 1 199 ? -5.271 9.700 15.730 1.00 97.81 199 LYS A C 1
ATOM 1556 O O . LYS A 1 199 ? -4.664 9.896 16.781 1.00 97.81 199 LYS A O 1
ATOM 1561 N N . TRP A 1 200 ? -4.638 9.351 14.610 1.00 98.12 200 TRP A N 1
ATOM 1562 C CA . TRP A 1 200 ? -3.195 9.060 14.560 1.00 98.12 200 TRP A CA 1
ATOM 1563 C C . TRP A 1 200 ? -2.405 10.085 13.748 1.00 98.12 200 TRP A C 1
ATOM 1565 O O . TRP A 1 200 ? -1.247 10.359 14.067 1.00 98.12 200 TRP A O 1
ATOM 1575 N N . TRP A 1 201 ? -3.025 10.665 12.720 1.00 97.94 201 TRP A N 1
ATOM 1576 C CA . TRP A 1 201 ? -2.338 11.466 11.702 1.00 97.94 201 TRP A CA 1
ATOM 1577 C C . TRP A 1 201 ? -2.810 12.925 11.614 1.00 97.94 201 TRP A C 1
ATOM 1579 O O . TRP A 1 201 ? -2.384 13.656 10.718 1.00 97.94 201 TRP A O 1
ATOM 1589 N N . ASN A 1 202 ? -3.615 13.389 12.576 1.00 97.19 202 ASN A N 1
ATOM 1590 C CA . ASN A 1 202 ? -4.032 14.790 12.735 1.00 97.19 202 ASN A CA 1
ATOM 1591 C C . ASN A 1 202 ? -4.680 15.406 11.478 1.00 97.19 202 ASN A C 1
ATOM 1593 O O . ASN A 1 202 ? -4.413 16.562 11.142 1.00 97.19 202 ASN A O 1
ATOM 1597 N N . GLY A 1 203 ? -5.489 14.633 10.756 1.00 97.81 203 GLY A N 1
ATOM 1598 C CA . GLY A 1 203 ? -6.218 15.086 9.571 1.00 97.81 203 GLY A CA 1
ATOM 1599 C C . GLY A 1 203 ? -5.370 15.224 8.301 1.00 97.81 203 GLY A C 1
ATOM 1600 O O . GLY A 1 203 ? -5.805 15.895 7.369 1.00 97.81 203 GLY A O 1
ATOM 1601 N N . LYS A 1 204 ? -4.158 14.650 8.259 1.00 98.38 204 LYS A N 1
ATOM 1602 C CA . LYS A 1 204 ? -3.192 14.837 7.159 1.00 98.38 204 LYS A CA 1
ATOM 1603 C C . LYS A 1 204 ? -3.023 13.641 6.222 1.00 98.38 204 LYS A C 1
ATOM 1605 O O . LYS A 1 204 ? -2.141 13.683 5.372 1.00 98.38 204 LYS A O 1
ATOM 1610 N N . VAL A 1 205 ? -3.799 12.573 6.379 1.00 98.69 205 VAL A N 1
ATOM 1611 C CA . VAL A 1 205 ? -3.706 11.387 5.514 1.00 98.69 205 VAL A CA 1
ATOM 1612 C C . VAL A 1 205 ? -4.048 11.764 4.073 1.00 98.69 205 VAL A C 1
ATOM 1614 O O . VAL A 1 205 ? -5.106 12.331 3.807 1.00 98.69 205 VAL A O 1
ATOM 1617 N N . THR A 1 206 ? -3.157 11.413 3.146 1.00 98.50 206 THR A N 1
ATOM 1618 C CA . THR A 1 206 ? -3.308 11.602 1.695 1.00 98.50 206 THR A CA 1
ATOM 1619 C C . THR A 1 206 ? -3.539 10.288 0.948 1.00 98.50 206 THR A C 1
ATOM 1621 O O . THR A 1 206 ? -3.574 10.286 -0.279 1.00 98.50 206 THR A O 1
ATOM 1624 N N . THR A 1 207 ? -3.700 9.171 1.667 1.00 98.88 207 THR A N 1
ATOM 1625 C CA . THR A 1 207 ? -3.900 7.842 1.078 1.00 98.88 207 THR A CA 1
ATOM 1626 C C . THR A 1 207 ? -5.102 7.801 0.138 1.00 98.88 207 THR A C 1
ATOM 1628 O O . THR A 1 207 ? -6.229 8.104 0.530 1.00 98.88 207 THR A O 1
ATOM 1631 N N . GLU A 1 208 ? -4.874 7.329 -1.084 1.00 98.69 208 GLU A N 1
ATOM 1632 C CA . GLU A 1 208 ? -5.935 7.069 -2.055 1.00 98.69 208 GLU A CA 1
ATOM 1633 C C . GLU A 1 208 ? -6.615 5.722 -1.762 1.00 98.69 208 GLU A C 1
ATOM 1635 O O . GLU A 1 208 ? -5.937 4.717 -1.572 1.00 98.69 208 GLU A O 1
ATOM 1640 N N . VAL A 1 209 ? -7.951 5.664 -1.766 1.00 98.81 209 VAL A N 1
ATOM 1641 C CA . VAL A 1 209 ? -8.708 4.399 -1.670 1.00 98.81 209 VAL A CA 1
ATOM 1642 C C . VAL A 1 209 ? -9.420 4.156 -2.997 1.00 98.81 209 VAL A C 1
ATOM 1644 O O . VAL A 1 209 ? -10.428 4.806 -3.298 1.00 98.81 209 VAL A O 1
ATOM 1647 N N . LEU A 1 210 ? -8.861 3.251 -3.800 1.00 98.69 210 LEU A N 1
ATOM 1648 C CA . LEU A 1 210 ? -9.190 3.046 -5.213 1.00 98.69 210 LEU A CA 1
ATOM 1649 C C . LEU A 1 210 ? -9.574 1.587 -5.495 1.00 98.69 210 LEU A C 1
ATOM 1651 O O . LEU A 1 210 ? -9.076 0.689 -4.818 1.00 98.69 210 LEU A O 1
ATOM 1655 N N . PRO A 1 211 ? -10.409 1.309 -6.510 1.00 98.56 211 PRO A N 1
ATOM 1656 C CA . PRO A 1 211 ? -10.651 -0.063 -6.936 1.00 98.56 211 PRO A CA 1
ATOM 1657 C C . PRO A 1 211 ? -9.367 -0.679 -7.502 1.00 98.56 211 PRO A C 1
ATOM 1659 O O . PRO A 1 211 ? -8.634 -0.036 -8.261 1.00 98.56 211 PRO A O 1
ATOM 1662 N N . ALA A 1 212 ? -9.102 -1.940 -7.168 1.00 98.12 212 ALA A N 1
ATOM 1663 C CA . ALA A 1 212 ? -8.017 -2.697 -7.772 1.00 98.12 212 ALA A CA 1
ATOM 1664 C C . ALA A 1 212 ? -8.258 -2.850 -9.283 1.00 98.12 212 ALA A C 1
ATOM 1666 O O . ALA A 1 212 ? -9.297 -3.340 -9.726 1.00 98.12 212 ALA A O 1
ATOM 1667 N N . ARG A 1 213 ? -7.281 -2.403 -10.079 1.00 95.25 213 ARG A N 1
ATOM 1668 C CA . ARG A 1 213 ? -7.234 -2.585 -11.537 1.00 95.25 213 ARG A CA 1
ATOM 1669 C C . ARG A 1 213 ? -6.300 -3.753 -11.877 1.00 95.25 213 ARG A C 1
ATOM 1671 O O . ARG A 1 213 ? -6.004 -4.597 -11.033 1.00 95.25 213 ARG A O 1
ATOM 1678 N N . GLU A 1 214 ? -5.851 -3.807 -13.124 1.00 97.19 214 GLU A N 1
ATOM 1679 C CA . GLU A 1 214 ? -4.866 -4.782 -13.580 1.00 97.19 214 GLU A CA 1
ATOM 1680 C C . GLU A 1 214 ? -3.573 -4.703 -12.752 1.00 97.19 214 GLU A C 1
ATOM 1682 O O . GLU A 1 214 ? -3.045 -3.618 -12.497 1.00 97.19 214 GLU A O 1
ATOM 1687 N N . TRP A 1 215 ? -3.102 -5.871 -12.316 1.00 98.00 215 TRP A N 1
ATOM 1688 C CA . TRP A 1 215 ? -1.889 -6.050 -11.526 1.00 98.00 215 TRP A CA 1
ATOM 1689 C C . TRP A 1 215 ? -0.754 -6.547 -12.416 1.00 98.00 215 TRP A C 1
ATOM 1691 O O . TRP A 1 215 ? -0.941 -7.494 -13.180 1.00 98.00 215 TRP A O 1
ATOM 1701 N N . TRP A 1 216 ? 0.428 -5.960 -12.247 1.00 98.19 216 TRP A N 1
ATOM 1702 C CA . TRP A 1 216 ? 1.649 -6.377 -12.924 1.00 98.19 216 TRP A CA 1
ATOM 1703 C C . TRP A 1 216 ? 2.684 -6.804 -11.891 1.00 98.19 216 TRP A C 1
ATOM 1705 O O . TRP A 1 216 ? 3.131 -5.979 -11.096 1.00 98.19 216 TRP A O 1
ATOM 1715 N N . ASP A 1 217 ? 3.077 -8.077 -11.895 1.00 97.94 217 ASP A N 1
ATOM 1716 C CA . ASP A 1 217 ? 4.190 -8.529 -11.060 1.00 97.94 217 ASP A CA 1
ATOM 1717 C C . ASP A 1 217 ? 5.470 -7.772 -11.441 1.00 97.94 217 ASP A C 1
ATOM 1719 O O . ASP A 1 217 ? 5.811 -7.660 -12.621 1.00 97.94 217 ASP A O 1
ATOM 1723 N N . ALA A 1 218 ? 6.195 -7.276 -10.438 1.00 97.81 218 ALA A N 1
ATOM 1724 C CA . ALA A 1 218 ? 7.544 -6.771 -10.655 1.00 97.81 218 ALA A CA 1
ATOM 1725 C C . ALA A 1 218 ? 8.496 -7.934 -10.956 1.00 97.81 218 ALA A C 1
ATOM 1727 O O . ALA A 1 218 ? 8.247 -9.082 -10.571 1.00 97.81 218 ALA A O 1
ATOM 1728 N N . GLU A 1 219 ? 9.616 -7.620 -11.603 1.00 96.88 219 GLU A N 1
ATOM 1729 C CA . GLU A 1 219 ? 10.633 -8.590 -11.991 1.00 96.88 219 GLU A CA 1
ATOM 1730 C C . GLU A 1 219 ? 11.114 -9.432 -10.791 1.00 96.88 219 GLU A C 1
ATOM 1732 O O . GLU A 1 219 ? 11.204 -8.942 -9.665 1.00 96.88 219 GLU A O 1
ATOM 1737 N N . ASP A 1 220 ? 11.484 -10.697 -11.027 1.00 95.69 220 ASP A N 1
ATOM 1738 C CA . ASP A 1 220 ? 11.796 -11.667 -9.961 1.00 95.69 220 ASP A CA 1
ATOM 1739 C C . ASP A 1 220 ? 12.854 -11.187 -8.958 1.00 95.69 220 ASP A C 1
ATOM 1741 O O . ASP A 1 220 ? 12.787 -11.518 -7.778 1.00 95.69 220 ASP A O 1
ATOM 1745 N N . TYR A 1 221 ? 13.816 -10.371 -9.398 1.00 94.19 221 TYR A N 1
ATOM 1746 C CA . TYR A 1 221 ? 14.861 -9.840 -8.520 1.00 94.19 221 TYR A CA 1
ATOM 1747 C C . TYR A 1 221 ? 14.345 -8.794 -7.513 1.00 94.19 221 TYR A C 1
ATOM 1749 O O . TYR A 1 221 ? 15.061 -8.460 -6.570 1.00 94.19 221 TYR A O 1
ATOM 1757 N N . HIS A 1 222 ? 13.130 -8.267 -7.697 1.00 97.19 222 HIS A N 1
ATOM 1758 C CA . HIS A 1 222 ? 12.453 -7.416 -6.718 1.00 97.19 222 HIS A CA 1
ATOM 1759 C C . HIS A 1 222 ? 11.697 -8.225 -5.660 1.00 97.19 222 HIS A C 1
ATOM 1761 O O . HIS A 1 222 ? 11.499 -7.730 -4.551 1.00 97.19 222 HIS A O 1
ATOM 1767 N N . GLN A 1 223 ? 11.301 -9.460 -5.972 1.00 97.69 223 GLN A N 1
ATOM 1768 C CA . GLN A 1 223 ? 10.559 -10.313 -5.049 1.00 97.69 223 GLN A CA 1
ATOM 1769 C C . GLN A 1 223 ? 11.473 -10.752 -3.900 1.00 97.69 223 GLN A C 1
ATOM 1771 O O . GLN A 1 223 ? 12.560 -11.290 -4.120 1.00 97.69 223 GLN A O 1
ATOM 1776 N N . LYS A 1 224 ? 11.035 -10.546 -2.655 1.00 97.06 224 LYS A N 1
ATOM 1777 C CA . LYS A 1 224 ? 11.801 -10.851 -1.436 1.00 97.06 224 LYS A CA 1
ATOM 1778 C C . LYS A 1 224 ? 13.178 -10.179 -1.428 1.00 97.06 224 LYS A C 1
ATOM 1780 O O . LYS A 1 224 ? 14.132 -10.736 -0.881 1.00 97.06 224 LYS A O 1
ATOM 1785 N N . TYR A 1 225 ? 13.297 -8.985 -2.015 1.00 96.75 225 TYR A N 1
ATOM 1786 C CA . TYR A 1 225 ? 14.581 -8.306 -2.213 1.00 96.75 225 TYR A CA 1
ATOM 1787 C C . TYR A 1 225 ? 15.426 -8.228 -0.931 1.00 96.75 225 TYR A C 1
ATOM 1789 O O . TYR A 1 225 ? 16.589 -8.627 -0.951 1.00 96.75 225 TYR A O 1
ATOM 1797 N N . LEU A 1 226 ? 14.845 -7.795 0.197 1.00 96.06 226 LEU A N 1
ATOM 1798 C CA . LEU A 1 226 ? 15.551 -7.674 1.484 1.00 96.06 226 LEU A CA 1
ATOM 1799 C C . LEU A 1 226 ? 15.880 -9.023 2.148 1.00 96.06 226 LEU A C 1
ATOM 1801 O O . LEU A 1 226 ? 16.763 -9.084 2.999 1.00 96.06 226 LEU A O 1
ATOM 1805 N N . ASN A 1 227 ? 15.241 -10.124 1.742 1.00 94.25 227 ASN A N 1
ATOM 1806 C CA . ASN A 1 227 ? 15.630 -11.459 2.204 1.00 94.25 227 ASN A CA 1
ATOM 1807 C C . ASN A 1 227 ? 16.927 -11.914 1.524 1.00 94.25 227 ASN A C 1
ATOM 1809 O O . ASN A 1 227 ? 17.770 -12.542 2.160 1.00 94.25 227 ASN A O 1
ATOM 1813 N N . TYR A 1 228 ? 17.083 -11.597 0.236 1.00 95.06 228 TYR A N 1
ATOM 1814 C CA . TYR A 1 228 ? 18.293 -11.905 -0.531 1.00 95.06 228 TYR A CA 1
ATOM 1815 C C . TYR A 1 228 ? 19.391 -10.850 -0.357 1.00 95.06 228 TYR A C 1
ATOM 1817 O O . TYR A 1 228 ? 20.568 -11.149 -0.542 1.00 95.06 228 TYR A O 1
ATOM 1825 N N . ASN A 1 229 ? 19.019 -9.634 0.046 1.00 94.56 229 ASN A N 1
ATOM 1826 C CA . ASN A 1 229 ? 19.918 -8.511 0.278 1.00 94.56 229 ASN A CA 1
ATOM 1827 C C . ASN A 1 229 ? 19.650 -7.917 1.674 1.00 94.56 229 ASN A C 1
ATOM 1829 O O . ASN A 1 229 ? 19.045 -6.850 1.763 1.00 94.56 229 ASN A O 1
ATOM 1833 N N . PRO A 1 230 ? 20.104 -8.555 2.773 1.00 93.00 230 PRO A N 1
ATOM 1834 C CA . PRO A 1 230 ? 19.808 -8.088 4.135 1.00 93.00 230 PRO A CA 1
ATOM 1835 C C . PRO A 1 230 ? 20.330 -6.681 4.457 1.00 93.00 230 PRO A C 1
ATOM 1837 O O . PRO A 1 230 ? 19.787 -6.003 5.318 1.00 93.00 230 PRO A O 1
ATOM 1840 N N . ASN A 1 231 ? 21.375 -6.238 3.748 1.00 92.06 231 ASN A N 1
ATOM 1841 C CA . ASN A 1 231 ? 21.931 -4.881 3.834 1.00 92.06 231 ASN A CA 1
ATOM 1842 C C . ASN A 1 231 ? 21.482 -3.993 2.657 1.00 92.06 231 ASN A C 1
ATOM 1844 O O . ASN A 1 231 ? 22.124 -2.989 2.346 1.00 92.06 231 ASN A O 1
ATOM 1848 N N . GLY A 1 232 ? 20.448 -4.423 1.930 1.00 91.31 232 GLY A N 1
ATOM 1849 C CA . GLY A 1 232 ? 19.858 -3.687 0.824 1.00 91.31 232 GLY A CA 1
ATOM 1850 C C . GLY A 1 232 ? 19.151 -2.422 1.302 1.00 91.31 232 GLY A C 1
ATOM 1851 O O . GLY A 1 232 ? 19.029 -2.156 2.494 1.00 91.31 232 GLY A O 1
ATOM 1852 N N . TYR A 1 233 ? 18.684 -1.618 0.351 1.00 91.62 233 TYR A N 1
ATOM 1853 C CA . TYR A 1 233 ? 17.935 -0.421 0.700 1.00 91.62 233 TYR A CA 1
ATOM 1854 C C . TYR A 1 233 ? 16.586 -0.771 1.335 1.00 91.62 233 TYR A C 1
ATOM 1856 O O . TYR A 1 233 ? 15.777 -1.479 0.737 1.00 91.62 233 TYR A O 1
ATOM 1864 N N . GLU A 1 234 ? 16.328 -0.174 2.491 1.00 90.88 234 GLU A N 1
ATOM 1865 C CA . GLU A 1 234 ? 15.028 -0.103 3.147 1.00 90.88 234 GLU A CA 1
ATOM 1866 C C . GLU A 1 234 ? 14.704 1.380 3.365 1.00 90.88 234 GLU A C 1
ATOM 1868 O O . GLU A 1 234 ? 15.577 2.163 3.754 1.00 90.88 234 GLU A O 1
ATOM 1873 N N . CYS A 1 235 ? 13.469 1.795 3.070 1.00 91.69 235 CYS A N 1
ATOM 1874 C CA . CYS A 1 235 ? 13.088 3.189 3.258 1.00 91.69 235 CYS A CA 1
ATOM 1875 C C . CYS A 1 235 ? 13.111 3.514 4.762 1.00 91.69 235 CYS A C 1
ATOM 1877 O O . CYS A 1 235 ? 12.432 2.840 5.533 1.00 91.69 235 CYS A O 1
ATOM 1879 N N . PRO A 1 236 ? 13.815 4.565 5.217 1.00 93.56 236 PRO A N 1
ATOM 1880 C CA . PRO A 1 236 ? 13.908 4.881 6.644 1.00 93.56 236 PRO A CA 1
ATOM 1881 C C . PRO A 1 236 ? 12.565 5.282 7.280 1.00 93.56 236 PRO A C 1
ATOM 1883 O O . PRO A 1 236 ? 12.449 5.306 8.503 1.00 93.56 236 PRO A O 1
ATOM 1886 N N . SER A 1 237 ? 11.544 5.584 6.472 1.00 93.38 237 SER A N 1
ATOM 1887 C CA . SER A 1 237 ? 10.181 5.851 6.945 1.00 93.38 237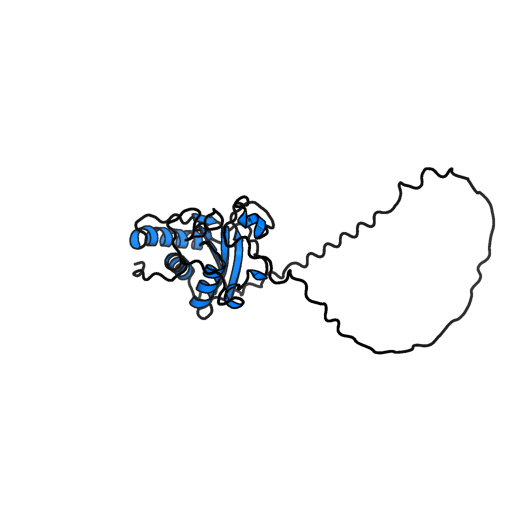 SER A CA 1
ATOM 1888 C C . SER A 1 237 ? 9.330 4.588 7.155 1.00 93.38 237 SER A C 1
ATOM 1890 O O . SER A 1 237 ? 8.205 4.701 7.660 1.00 93.38 237 SER A O 1
ATOM 1892 N N . HIS A 1 238 ? 9.851 3.405 6.792 1.00 96.12 238 HIS A N 1
ATOM 1893 C CA . HIS A 1 238 ? 9.229 2.095 7.006 1.00 96.12 238 HIS A CA 1
ATOM 1894 C C . HIS A 1 238 ? 9.584 1.533 8.382 1.00 96.12 238 HIS A C 1
ATOM 1896 O O . HIS A 1 238 ? 10.592 0.864 8.581 1.00 96.12 238 HIS A O 1
ATOM 1902 N N . PHE A 1 239 ? 8.735 1.815 9.365 1.00 97.12 239 PHE A N 1
ATOM 1903 C CA . PHE A 1 239 ? 8.844 1.275 10.717 1.00 97.12 239 PHE A CA 1
ATOM 1904 C C . PHE A 1 239 ? 7.482 1.293 11.407 1.00 97.12 239 PHE A C 1
ATOM 1906 O O . PHE A 1 239 ? 6.645 2.155 11.149 1.00 97.12 239 PHE A O 1
ATOM 1913 N N . VAL A 1 240 ? 7.252 0.342 12.316 1.00 97.62 240 VAL A N 1
ATOM 1914 C CA . VAL A 1 240 ? 5.967 0.225 13.017 1.00 97.62 240 VAL A CA 1
ATOM 1915 C C . VAL A 1 240 ? 5.869 1.300 14.100 1.00 97.62 240 VAL A C 1
ATOM 1917 O O . VAL A 1 240 ? 6.542 1.228 15.131 1.00 97.62 240 VAL A O 1
ATOM 1920 N N . ARG A 1 241 ? 5.015 2.299 13.872 1.00 97.50 241 ARG A N 1
ATOM 1921 C CA . ARG A 1 241 ? 4.684 3.345 14.847 1.00 97.50 241 ARG A CA 1
ATOM 1922 C C . ARG A 1 241 ? 3.804 2.782 15.963 1.00 97.50 241 ARG A C 1
ATOM 1924 O O . ARG A 1 241 ? 2.946 1.928 15.738 1.00 97.50 241 ARG A O 1
ATOM 1931 N N . LYS A 1 242 ? 4.008 3.284 17.183 1.00 96.44 242 LYS A N 1
ATOM 1932 C CA . LYS A 1 242 ? 3.198 2.937 18.357 1.00 96.44 242 LYS A CA 1
ATOM 1933 C C . LYS A 1 242 ? 2.021 3.901 18.466 1.00 96.44 242 LYS A C 1
ATOM 1935 O O . LYS A 1 242 ? 2.158 4.971 19.049 1.00 96.44 242 LYS A O 1
ATOM 1940 N N . PHE A 1 243 ? 0.887 3.508 17.903 1.00 96.50 243 PHE A N 1
ATOM 1941 C CA . PHE A 1 243 ? -0.373 4.232 18.034 1.00 96.50 243 PHE A CA 1
ATOM 1942 C C . PHE A 1 243 ? -1.323 3.536 19.023 1.00 96.50 243 PHE A C 1
ATOM 1944 O O . PHE A 1 243 ? -1.235 2.312 19.174 1.00 96.50 243 PHE A O 1
ATOM 1951 N N . PRO A 1 244 ? -2.216 4.283 19.700 1.00 94.69 244 PRO A N 1
ATOM 1952 C CA . PRO A 1 244 ? -3.275 3.687 20.514 1.00 94.69 244 PRO A CA 1
ATOM 1953 C C . PRO A 1 244 ? -4.266 2.894 19.639 1.00 94.69 244 PRO A C 1
ATOM 1955 O O . PRO A 1 244 ? -4.318 3.135 18.432 1.00 94.69 244 PRO A O 1
ATOM 1958 N N . PRO A 1 245 ? -5.056 1.964 20.205 1.00 92.06 245 PRO A N 1
ATOM 1959 C CA . PRO A 1 245 ? -6.105 1.251 19.468 1.00 92.06 245 PRO A CA 1
ATOM 1960 C C . PRO A 1 245 ? -7.101 2.183 18.752 1.00 92.06 245 PRO A C 1
ATOM 1962 O O . PRO A 1 245 ? -7.365 3.296 19.209 1.00 92.06 245 PRO A O 1
ATOM 1965 N N . LEU A 1 246 ? -7.650 1.725 17.620 1.00 87.94 246 LEU A N 1
ATOM 1966 C CA . LEU A 1 246 ? -8.767 2.387 16.939 1.00 87.94 246 LEU A CA 1
ATOM 1967 C C . LEU A 1 246 ? -10.076 1.915 17.571 1.00 87.94 246 LEU A C 1
ATOM 1969 O O . LEU A 1 246 ? -10.667 0.943 17.110 1.00 87.94 246 LEU A O 1
ATOM 1973 N N . ASP A 1 247 ? -10.490 2.582 18.645 1.00 75.62 247 ASP A N 1
ATOM 1974 C CA . ASP A 1 247 ? -11.819 2.371 19.242 1.00 75.62 247 ASP A CA 1
ATOM 1975 C C . ASP A 1 247 ? -12.958 2.733 18.272 1.00 75.62 247 ASP A C 1
ATOM 1977 O O . ASP A 1 247 ? -12.787 3.727 17.515 1.00 75.62 247 ASP A O 1
#

Organism: NCBI:txid62708

Radius of gyration: 29.13 Å; Cα contacts (8 Å, |Δi|>4): 370; chains: 1; bounding box: 47×67×94 Å

Sequence (247 aa):
MRLCNIKNPNSSGHPTIEPSFTTRSKFESFSPSFLQISLLDISTITMLPGFVQQLLRPISASFCTGVTPIAAISIPEGAQKATFAAGCFWGVEHMFRREFMAKGLYDARVGYIGGDLQNPSYRAVCSGQTGHAEALQVVFDPKYVTYSQLVEFFYKMHDPTTPDQQGPDIGSQYRSAIFFHDSDQEKVARDITEKVNEKWWNGKVTTEVLPAREWWDAEDYHQKYLNYNPNGYECPSHFVRKFPPLD

Solvent-accessible surface area (backbone atoms only — not comparable to full-atom values): 15384 Å² total; per-residue (Å²): 104,81,70,73,70,73,66,67,81,83,72,67,88,76,81,87,83,76,84,86,80,86,80,90,77,91,80,82,87,82,86,85,81,92,84,88,81,83,88,78,89,80,89,80,89,78,87,73,79,97,81,80,87,84,83,80,75,84,79,80,75,76,76,76,81,78,72,73,76,74,75,76,75,81,75,58,90,82,47,45,70,48,34,42,19,65,8,68,34,44,37,53,45,51,52,49,47,73,70,29,47,93,44,36,38,78,46,74,45,39,24,38,35,77,41,76,59,76,90,64,48,73,68,50,37,65,68,52,80,29,58,24,24,30,19,33,42,33,34,29,33,60,91,65,40,47,72,63,58,54,53,53,47,54,64,30,27,35,63,44,57,43,74,32,20,32,74,89,41,64,38,58,24,17,20,32,32,38,33,26,84,50,72,67,48,43,52,49,50,52,54,51,51,52,50,43,17,60,76,75,47,74,69,42,60,57,56,42,84,43,77,56,64,74,77,41,75,47,61,74,80,56,50,66,31,49,79,81,31,78,87,50,90,60,57,89,46,61,48,78,55,93,71,80,83,90,126

InterPro domains:
  IPR002569 Peptide methionine sulphoxide reductase MsrA domain [MF_01401] (79-240)
  IPR002569 Peptide methionine sulphoxide reductase MsrA domain [PF01625] (80-234)
  IPR002569 Peptide methionine sulphoxide reductase MsrA domain [TIGR00401] (81-235)
  IPR036509 Peptide methionine sulphoxide reductase MsrA superfamily [G3DSA:3.30.1060.10] (65-243)
  IPR036509 Peptide methionine sulphoxide reductase MsrA superfamily [SSF55068] (51-235)